Protein AF-A0A0B1RWZ3-F1 (afdb_monomer)

pLDDT: mean 85.42, std 16.13, range [40.03, 98.5]

Secondary structure (DSSP, 8-state):
--HHHHHTGGGGS-HHHHHHHHHHHHHHHHHHHHHHHHTT---B-SHHHHHHHHHHHHHHHHHHHHHHHHHHTTS---S-----THHHHHHHHHHH-S-GGGHHHHHHHHHHHSTT--HHHHHHHHHTBTTS-HHHHHHHHHHHHHHHTTSPP-HHHHHHHHHHHT-S-TT-----THHHHHHHHHHHHSSPP-

Solvent-accessible surface area (backbone atoms only — not comparable to full-atom values): 10991 Å² total; per-residue (Å²): 141,54,78,74,77,50,49,70,77,49,68,81,50,57,36,67,58,42,50,45,48,53,52,51,52,50,42,52,56,52,28,51,57,52,42,54,39,51,66,59,78,54,65,28,78,45,69,66,51,19,38,52,50,14,52,49,30,34,54,50,20,54,53,50,45,54,49,53,49,60,66,49,71,69,69,68,50,86,64,93,78,84,89,66,42,63,57,46,27,54,51,13,50,66,52,33,50,82,58,69,90,50,43,67,60,52,51,38,53,48,46,66,74,42,32,64,67,51,61,70,49,51,16,20,51,45,35,28,30,59,91,34,50,67,68,56,17,41,54,51,31,52,54,42,46,68,75,47,69,83,55,76,76,41,73,69,45,40,52,42,46,48,61,44,78,70,54,95,58,89,84,71,83,69,83,70,64,65,51,55,56,45,56,53,48,55,61,59,68,76,51,79,87,126

Radius of gyration: 18.07 Å; Cα contacts (8 Å, |Δi|>4): 194; chains: 1; bounding box: 40×42×53 Å

Nearest PDB structures (foldseek):
  6igl-assembly1_A  TM=2.128E-01  e=5.864E+00  Homo sapiens

Foldseek 3Di:
DDPVVCLVVCLPPQLLVSLLVLLVVQLVVVLVLLLVLLVLPAADEDLVSLLVQLVVLLVVLVVVVVVVVVSVVVVRHPFDHDHPSCLSNLLSCLSNPPDPVCNLVSLLVSCLVQPPADLSSQLSSNSSYVVADSVNSSVSSVVSCVVCVPRDHDPSSNVSNCSNVPDPDPPDDDRDCVVSVVSVVVVVVPDPDD

Mean predicted aligned error: 7.75 Å

InterPro domains:
  IPR010326 Exocyst complex component EXOC3/Sec6 [PF06046] (2-134)
  IPR010326 Exocyst complex component EXOC3/Sec6 [PTHR21292] (1-147)
  IPR042532 Exocyst complex component EXOC3/Sec6, C-terminal domain [G3DSA:1.10.357.70] (1-165)

Structure (mmCIF, N/CA/C/O backbone):
data_AF-A0A0B1RWZ3-F1
#
_entry.id   AF-A0A0B1RWZ3-F1
#
loop_
_atom_site.group_PDB
_atom_site.id
_atom_site.type_symbol
_atom_site.label_atom_id
_atom_site.label_alt_id
_atom_site.label_comp_id
_atom_site.label_asym_id
_atom_site.label_entity_id
_atom_site.label_seq_id
_atom_site.pdbx_PDB_ins_code
_atom_site.Cartn_x
_atom_site.Cartn_y
_atom_site.Cartn_z
_atom_site.occupancy
_atom_site.B_iso_or_equiv
_atom_site.auth_seq_id
_atom_site.auth_comp_id
_atom_site.auth_asym_id
_atom_site.auth_atom_id
_atom_site.pdbx_PDB_model_num
ATOM 1 N N . MET A 1 1 ? 14.185 -17.165 -6.697 1.00 46.69 1 MET A N 1
ATOM 2 C CA . MET A 1 1 ? 14.360 -16.535 -8.017 1.00 46.69 1 MET A CA 1
ATOM 3 C C . MET A 1 1 ? 13.582 -15.234 -7.993 1.00 46.69 1 MET A C 1
ATOM 5 O O . MET A 1 1 ? 12.392 -15.272 -7.700 1.00 46.69 1 MET A O 1
ATOM 9 N N . THR A 1 2 ? 14.268 -14.105 -8.118 1.00 70.50 2 THR A N 1
ATOM 10 C CA . THR A 1 2 ? 13.753 -12.763 -7.806 1.00 70.50 2 THR A CA 1
ATOM 11 C C . THR A 1 2 ? 13.601 -11.917 -9.071 1.00 70.50 2 THR A C 1
ATOM 13 O O . THR A 1 2 ? 14.158 -12.248 -10.112 1.00 70.50 2 THR A O 1
ATOM 16 N N . VAL A 1 3 ? 12.846 -10.816 -8.991 1.00 70.88 3 VAL A N 1
ATOM 17 C CA . VAL A 1 3 ? 12.689 -9.848 -10.098 1.00 70.88 3 VAL A CA 1
ATOM 18 C C . VAL A 1 3 ? 14.043 -9.328 -10.595 1.00 70.88 3 VAL A C 1
ATOM 20 O O . VAL A 1 3 ? 14.232 -9.134 -11.792 1.00 70.88 3 VAL A O 1
ATOM 23 N N . GLN A 1 4 ? 14.998 -9.153 -9.682 1.00 71.38 4 GLN A N 1
ATOM 24 C CA . GLN A 1 4 ? 16.341 -8.671 -9.990 1.00 71.38 4 GLN A CA 1
ATOM 25 C C . GLN A 1 4 ? 17.133 -9.656 -10.860 1.00 71.38 4 GLN A C 1
ATOM 27 O O . GLN A 1 4 ? 17.830 -9.227 -11.777 1.00 71.38 4 GLN A O 1
ATOM 32 N N . ASP A 1 5 ? 16.970 -10.961 -10.619 1.00 72.06 5 ASP A N 1
ATOM 33 C CA . ASP A 1 5 ? 17.700 -12.013 -11.338 1.00 72.06 5 ASP A CA 1
ATOM 34 C C . ASP A 1 5 ? 17.343 -12.045 -12.837 1.00 72.06 5 ASP A C 1
ATOM 36 O O . ASP A 1 5 ? 18.181 -12.409 -13.655 1.00 72.06 5 ASP A O 1
ATOM 40 N N . TYR A 1 6 ? 16.131 -11.612 -13.207 1.00 73.00 6 TYR A N 1
ATOM 41 C CA . TYR A 1 6 ? 15.648 -11.588 -14.596 1.00 73.00 6 TYR A CA 1
ATOM 42 C C . TYR A 1 6 ? 15.836 -10.254 -15.315 1.00 73.00 6 TYR A C 1
ATOM 44 O O . TYR A 1 6 ? 15.667 -10.174 -16.533 1.00 73.00 6 TYR A O 1
ATOM 52 N N . TYR A 1 7 ? 16.196 -9.187 -14.599 1.00 70.88 7 TYR A N 1
ATOM 53 C CA . TYR A 1 7 ? 16.284 -7.862 -15.210 1.00 70.88 7 TYR A CA 1
ATOM 54 C C . TYR A 1 7 ? 17.314 -7.805 -16.347 1.00 70.88 7 TYR A C 1
ATOM 56 O O . TYR A 1 7 ? 17.109 -7.122 -17.352 1.00 70.88 7 TYR A O 1
ATOM 64 N N . VAL A 1 8 ? 18.402 -8.572 -16.224 1.00 71.44 8 VAL A N 1
ATOM 65 C CA . VAL A 1 8 ? 19.445 -8.672 -17.254 1.00 71.44 8 VAL A CA 1
ATOM 66 C C . VAL A 1 8 ? 18.886 -9.244 -18.560 1.00 71.44 8 VAL A C 1
ATOM 68 O O . VAL A 1 8 ? 19.188 -8.710 -19.627 1.00 71.44 8 VAL A O 1
ATOM 71 N N . ASP A 1 9 ? 18.001 -10.238 -18.486 1.00 74.25 9 ASP A N 1
ATOM 72 C CA . ASP A 1 9 ? 17.383 -10.872 -19.658 1.00 74.25 9 ASP A CA 1
ATOM 73 C C . ASP A 1 9 ? 16.412 -9.925 -20.384 1.00 74.25 9 ASP A C 1
ATOM 75 O O . ASP A 1 9 ? 16.155 -10.051 -21.583 1.00 74.25 9 ASP A O 1
ATOM 79 N N . HIS A 1 10 ? 15.888 -8.922 -19.676 1.00 73.06 10 HIS A N 1
ATOM 80 C CA . HIS A 1 10 ? 14.970 -7.924 -20.223 1.00 73.06 10 HIS A CA 1
ATOM 81 C C . HIS A 1 10 ? 15.677 -6.774 -20.956 1.00 73.06 10 HIS A C 1
ATOM 83 O O . HIS A 1 10 ? 15.006 -5.956 -21.596 1.00 73.06 10 HIS A O 1
ATOM 89 N N . ARG A 1 11 ? 17.020 -6.726 -20.942 1.00 73.06 11 ARG A N 1
ATOM 90 C CA . ARG A 1 11 ? 17.821 -5.671 -21.596 1.00 73.06 11 ARG A CA 1
ATOM 91 C C . ARG A 1 11 ? 17.680 -5.611 -23.117 1.00 73.06 11 ARG A C 1
ATOM 93 O O . ARG A 1 11 ? 18.035 -4.603 -23.725 1.00 73.06 11 ARG A O 1
ATOM 100 N N . HIS A 1 12 ? 17.125 -6.651 -23.731 1.00 78.25 12 HIS A N 1
ATOM 101 C CA . HIS A 1 12 ? 16.864 -6.705 -25.171 1.00 78.25 12 HIS A CA 1
ATOM 102 C C . HIS A 1 12 ? 15.492 -6.139 -25.573 1.00 78.25 12 HIS A C 1
ATOM 104 O O . HIS A 1 12 ? 15.228 -5.952 -26.760 1.00 78.25 12 HIS A O 1
ATOM 110 N N . LEU A 1 13 ? 14.609 -5.854 -24.610 1.00 81.00 13 LEU A N 1
ATOM 111 C CA . LEU A 1 13 ? 13.313 -5.226 -24.881 1.00 81.00 13 LEU A CA 1
ATOM 112 C C . LEU A 1 13 ? 13.487 -3.753 -25.271 1.00 81.00 13 LEU A C 1
ATOM 114 O O . LEU A 1 13 ? 14.430 -3.102 -24.830 1.00 81.00 13 LEU A O 1
ATOM 118 N N . ARG A 1 14 ? 12.548 -3.192 -26.038 1.00 84.06 14 ARG A N 1
ATOM 119 C CA . ARG A 1 14 ? 12.498 -1.734 -26.254 1.00 84.06 14 ARG A CA 1
ATOM 120 C C . ARG A 1 14 ? 12.253 -1.010 -24.914 1.00 84.06 14 ARG A C 1
ATOM 122 O O . ARG A 1 14 ? 11.501 -1.566 -24.109 1.00 84.06 14 ARG A O 1
ATOM 129 N N . PRO A 1 15 ? 12.799 0.203 -24.690 1.00 85.06 15 PRO A N 1
ATOM 130 C CA . PRO A 1 15 ? 12.636 0.951 -23.434 1.00 85.06 15 PRO A CA 1
ATOM 131 C C . PRO A 1 15 ? 11.180 1.019 -22.944 1.00 85.06 15 PRO A C 1
ATOM 133 O O . PRO A 1 15 ? 10.874 0.519 -21.864 1.00 85.06 15 PRO A O 1
ATOM 136 N N . ALA A 1 16 ? 10.246 1.430 -23.808 1.00 84.81 16 ALA A N 1
ATOM 137 C CA . ALA A 1 16 ? 8.817 1.472 -23.485 1.00 84.81 16 ALA A CA 1
ATOM 138 C C . ALA A 1 16 ? 8.223 0.121 -23.054 1.00 84.81 16 ALA A C 1
ATOM 140 O O . ALA A 1 16 ? 7.402 0.057 -22.141 1.00 84.81 16 ALA A O 1
ATOM 141 N N . THR A 1 17 ? 8.639 -0.978 -23.691 1.00 85.06 17 THR A N 1
ATOM 142 C CA . THR A 1 17 ? 8.193 -2.330 -23.321 1.00 85.06 17 THR A CA 1
ATOM 143 C C . THR A 1 17 ? 8.757 -2.741 -21.963 1.00 85.06 17 THR A C 1
ATOM 145 O O . THR A 1 17 ? 8.070 -3.401 -21.188 1.00 85.06 17 THR A O 1
ATOM 148 N N . ARG A 1 18 ? 9.987 -2.327 -21.650 1.00 85.31 18 ARG A N 1
ATOM 149 C CA . ARG A 1 18 ? 10.618 -2.577 -20.352 1.00 85.31 18 ARG A CA 1
ATOM 150 C C . ARG A 1 18 ? 9.968 -1.759 -19.240 1.00 85.31 18 ARG A C 1
ATOM 152 O O . ARG A 1 18 ? 9.660 -2.328 -18.200 1.00 85.31 18 ARG A O 1
ATOM 159 N N . CYS A 1 19 ? 9.684 -0.480 -19.481 1.00 88.31 19 CYS A N 1
ATOM 160 C CA . CYS A 1 19 ? 8.928 0.368 -18.558 1.00 88.31 19 CYS A CA 1
ATOM 161 C C . CYS A 1 19 ? 7.560 -0.249 -18.235 1.00 88.31 19 CYS A C 1
ATOM 163 O O . CYS A 1 19 ? 7.223 -0.443 -17.068 1.00 88.31 19 CYS A O 1
ATOM 165 N N . ALA A 1 20 ? 6.812 -0.663 -19.265 1.00 86.69 20 ALA A N 1
ATOM 166 C CA . ALA A 1 20 ? 5.526 -1.333 -19.086 1.00 86.69 20 ALA A CA 1
ATOM 167 C C . ALA A 1 20 ? 5.652 -2.644 -18.286 1.00 86.69 20 ALA A C 1
ATOM 169 O O . ALA A 1 20 ? 4.829 -2.911 -17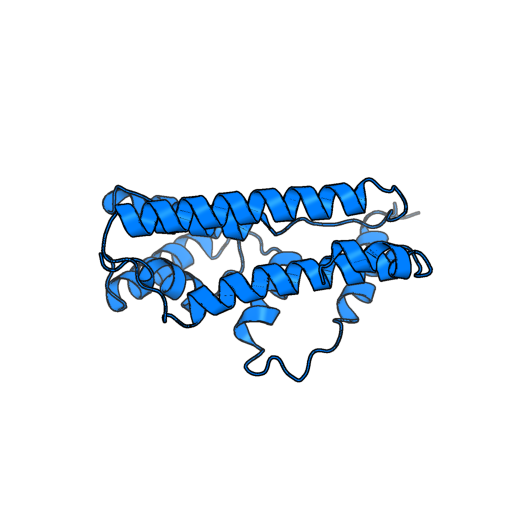.411 1.00 86.69 20 ALA A O 1
ATOM 170 N N . LEU A 1 21 ? 6.694 -3.442 -18.543 1.00 87.56 21 LEU A N 1
ATOM 171 C CA . LEU A 1 21 ? 6.971 -4.657 -17.775 1.00 87.56 21 LEU A CA 1
ATOM 172 C C . LEU A 1 21 ? 7.253 -4.345 -16.298 1.00 87.56 21 LEU A C 1
ATOM 174 O O . LEU A 1 21 ? 6.688 -4.999 -15.426 1.00 87.56 21 LEU A O 1
ATOM 178 N N . LEU A 1 22 ? 8.091 -3.347 -16.004 1.00 89.50 22 LEU A N 1
ATOM 179 C CA . LEU A 1 22 ? 8.390 -2.943 -14.627 1.00 89.50 22 LEU A CA 1
ATOM 180 C C . LEU A 1 22 ? 7.150 -2.409 -13.900 1.00 89.50 22 LEU A C 1
ATOM 182 O O . LEU A 1 22 ? 6.947 -2.734 -12.730 1.00 89.50 22 LEU A O 1
ATOM 186 N N . MET A 1 23 ? 6.301 -1.642 -14.589 1.00 90.12 23 MET A N 1
ATOM 187 C CA . MET A 1 23 ? 5.035 -1.161 -14.033 1.00 90.12 23 MET A CA 1
ATOM 188 C C . MET A 1 23 ? 4.115 -2.335 -13.676 1.00 90.12 23 MET A C 1
ATOM 190 O O . MET A 1 23 ? 3.578 -2.374 -12.569 1.00 90.12 23 MET A O 1
ATOM 194 N N . ASP A 1 24 ? 3.988 -3.332 -14.560 1.00 88.19 24 ASP A N 1
ATOM 195 C CA . ASP A 1 24 ? 3.158 -4.518 -14.305 1.00 88.19 24 ASP A CA 1
ATOM 196 C C . ASP A 1 24 ? 3.713 -5.364 -13.148 1.00 88.19 24 ASP A C 1
ATOM 198 O O . ASP A 1 24 ? 2.961 -5.805 -12.277 1.00 88.19 24 ASP A O 1
ATOM 202 N N . LEU A 1 25 ? 5.040 -5.524 -13.074 1.00 90.56 25 LEU A N 1
ATOM 203 C CA . LEU A 1 25 ? 5.702 -6.206 -11.962 1.00 90.56 25 LEU A CA 1
ATOM 204 C C . LEU A 1 25 ? 5.429 -5.508 -10.628 1.00 90.56 25 LEU A C 1
ATOM 206 O O . LEU A 1 25 ? 5.067 -6.172 -9.654 1.00 90.56 25 LEU A O 1
ATOM 210 N N . GLN A 1 26 ? 5.562 -4.181 -10.577 1.00 92.88 26 GLN A N 1
ATOM 211 C CA . GLN A 1 26 ? 5.263 -3.407 -9.375 1.00 92.88 26 GLN A CA 1
ATOM 212 C C . GLN A 1 26 ? 3.792 -3.553 -8.973 1.00 92.88 26 GLN A C 1
ATOM 214 O O . GLN A 1 26 ? 3.504 -3.829 -7.808 1.00 92.88 26 GLN A O 1
ATOM 219 N N . PHE A 1 27 ? 2.863 -3.427 -9.926 1.00 91.81 27 PHE A N 1
ATOM 220 C CA . PHE A 1 27 ? 1.431 -3.598 -9.672 1.00 91.81 27 PHE A CA 1
ATOM 221 C C . PHE A 1 27 ? 1.108 -4.984 -9.144 1.00 91.81 27 PHE A C 1
ATOM 223 O O . PHE A 1 27 ? 0.294 -5.120 -8.237 1.00 91.81 27 PHE A O 1
ATOM 230 N N . ARG A 1 28 ? 1.769 -6.017 -9.667 1.00 90.44 28 ARG A N 1
ATOM 231 C CA . ARG A 1 28 ? 1.575 -7.381 -9.193 1.00 90.44 28 ARG A CA 1
ATOM 232 C C . ARG A 1 28 ? 2.063 -7.544 -7.764 1.00 90.44 28 ARG A C 1
ATOM 234 O O . ARG A 1 28 ? 1.318 -8.060 -6.942 1.00 90.44 28 ARG A O 1
ATOM 241 N N . ILE A 1 29 ? 3.269 -7.077 -7.450 1.00 93.38 29 ILE A N 1
ATOM 242 C CA . ILE A 1 29 ? 3.813 -7.175 -6.091 1.00 93.38 29 ILE A CA 1
ATOM 243 C C . ILE A 1 29 ? 2.911 -6.428 -5.107 1.00 93.38 29 ILE A C 1
ATOM 245 O O . ILE A 1 29 ? 2.441 -7.023 -4.142 1.00 93.38 29 ILE A O 1
ATOM 249 N N . VAL A 1 30 ? 2.628 -5.149 -5.368 1.00 95.75 30 VAL A N 1
ATOM 250 C CA . VAL A 1 30 ? 1.783 -4.314 -4.502 1.00 95.75 30 VAL A CA 1
ATOM 251 C C . VAL A 1 30 ? 0.364 -4.878 -4.409 1.00 95.75 30 VAL A C 1
ATOM 253 O O . VAL A 1 30 ? -0.205 -4.952 -3.323 1.00 95.75 30 VAL A O 1
ATOM 256 N N . GLY A 1 31 ? -0.187 -5.343 -5.527 1.00 93.88 31 GLY A N 1
ATOM 257 C CA . GLY A 1 31 ? -1.508 -5.953 -5.594 1.00 93.88 31 GLY A CA 1
ATOM 258 C C . GLY A 1 31 ? -1.638 -7.194 -4.715 1.00 93.88 31 GLY A C 1
ATOM 259 O O . GLY A 1 31 ? -2.671 -7.359 -4.078 1.00 93.88 31 GLY A O 1
ATOM 260 N N . GLU A 1 32 ? -0.607 -8.036 -4.601 1.00 92.56 32 GLU A N 1
ATOM 261 C CA . GLU A 1 32 ? -0.650 -9.192 -3.693 1.00 92.56 32 GLU A CA 1
ATOM 262 C C . GLU A 1 32 ? -0.680 -8.779 -2.209 1.00 92.56 32 GLU A C 1
ATOM 264 O O . GLU A 1 32 ? -1.400 -9.402 -1.428 1.00 92.56 32 GLU A O 1
ATOM 269 N N . TYR A 1 33 ? -0.002 -7.691 -1.814 1.00 95.44 33 TYR A N 1
ATOM 270 C CA . TYR A 1 33 ? -0.159 -7.128 -0.461 1.00 95.44 33 TYR A CA 1
ATOM 271 C C . TYR A 1 33 ? -1.596 -6.648 -0.220 1.00 95.44 33 TYR A C 1
ATOM 273 O O . TYR A 1 33 ? -2.194 -6.965 0.809 1.00 95.44 33 TYR A O 1
ATOM 281 N N . LEU A 1 34 ? -2.170 -5.917 -1.179 1.00 95.50 34 LEU A N 1
ATOM 282 C CA . LEU A 1 34 ? -3.533 -5.394 -1.069 1.00 95.50 34 LEU A CA 1
ATOM 283 C C . LEU A 1 34 ? -4.580 -6.517 -1.048 1.00 95.50 34 LEU A C 1
ATOM 285 O O . LEU A 1 34 ? -5.495 -6.468 -0.236 1.00 95.50 34 LEU A O 1
ATOM 289 N N . LYS A 1 35 ? -4.420 -7.567 -1.860 1.00 92.62 35 LYS A N 1
ATOM 290 C CA . LYS A 1 35 ? -5.290 -8.757 -1.832 1.00 92.62 35 LYS A CA 1
ATOM 291 C C . LYS A 1 35 ? -5.189 -9.521 -0.517 1.00 92.62 35 LYS A C 1
ATOM 293 O O . LYS A 1 35 ? -6.193 -10.032 -0.027 1.00 92.62 35 LYS A O 1
ATOM 298 N N . ALA A 1 36 ? -3.995 -9.615 0.072 1.00 92.12 36 ALA A N 1
ATOM 299 C CA . ALA A 1 36 ? -3.833 -10.249 1.377 1.00 92.12 36 ALA A CA 1
ATOM 300 C C . ALA A 1 36 ? -4.636 -9.504 2.457 1.00 92.12 36 ALA A C 1
ATOM 302 O O . ALA A 1 36 ? -5.313 -10.148 3.261 1.00 92.12 36 ALA A O 1
ATOM 303 N N . ILE A 1 37 ? -4.626 -8.167 2.420 1.00 94.12 37 ILE A N 1
ATOM 304 C CA . ILE A 1 37 ? -5.464 -7.312 3.272 1.00 94.12 37 ILE A CA 1
ATOM 305 C C . ILE A 1 37 ? -6.954 -7.530 2.961 1.00 94.12 37 ILE A C 1
ATOM 307 O O . ILE A 1 37 ? -7.737 -7.817 3.867 1.00 94.12 37 ILE A O 1
ATOM 311 N N . ASP A 1 38 ? -7.336 -7.475 1.684 1.00 92.00 38 ASP A N 1
ATOM 312 C CA . ASP A 1 38 ? -8.724 -7.623 1.222 1.00 92.00 38 ASP A CA 1
ATOM 313 C C . ASP A 1 38 ? -9.346 -8.977 1.584 1.00 92.00 38 ASP A C 1
ATOM 315 O O . ASP A 1 38 ? -10.533 -9.073 1.889 1.00 92.00 38 ASP A O 1
ATOM 319 N N . SER A 1 39 ? -8.526 -10.033 1.648 1.00 87.75 39 SER A N 1
ATOM 320 C CA . SER A 1 39 ? -8.972 -11.370 2.049 1.00 87.75 39 SER A CA 1
ATOM 321 C C . SER A 1 39 ? -9.550 -11.420 3.469 1.00 87.75 39 SER A C 1
ATOM 323 O O . SER A 1 39 ? -10.239 -12.384 3.808 1.00 87.75 39 SER A O 1
ATOM 325 N N . ARG A 1 40 ? -9.258 -10.413 4.314 1.00 80.19 40 ARG A N 1
ATOM 326 C CA . ARG A 1 40 ? -9.689 -10.308 5.723 1.00 80.19 40 ARG A CA 1
ATOM 327 C C . ARG A 1 40 ? -9.314 -11.529 6.572 1.00 80.19 40 ARG A C 1
ATOM 329 O O . ARG A 1 40 ? -9.943 -11.803 7.591 1.00 80.19 40 ARG A O 1
ATOM 336 N N . ARG A 1 41 ? -8.289 -12.280 6.154 1.00 80.81 41 ARG A N 1
ATOM 337 C CA . ARG A 1 41 ? -7.766 -13.451 6.881 1.00 80.81 41 ARG A CA 1
ATOM 338 C C . ARG A 1 41 ? -6.724 -13.081 7.935 1.00 80.81 41 ARG A C 1
ATOM 340 O O . ARG A 1 41 ? -6.358 -13.936 8.734 1.00 80.81 41 ARG A O 1
ATOM 347 N N . LEU A 1 42 ? -6.229 -11.845 7.907 1.00 79.69 42 LEU A N 1
ATOM 348 C CA . LEU A 1 42 ? -5.218 -11.325 8.819 1.00 79.69 42 LEU A CA 1
ATOM 349 C C . LEU A 1 42 ? -5.874 -10.337 9.784 1.00 79.69 42 LEU A C 1
ATOM 351 O O . LEU A 1 42 ? -6.370 -9.297 9.357 1.00 79.69 42 LEU A O 1
ATOM 355 N N . THR A 1 43 ? -5.855 -10.667 11.072 1.00 90.31 43 THR A N 1
ATOM 356 C CA . THR A 1 43 ? -6.274 -9.781 12.162 1.00 90.31 43 THR A CA 1
ATOM 357 C C . THR A 1 43 ? -5.178 -9.734 13.214 1.00 90.31 43 THR A C 1
ATOM 359 O O . THR A 1 43 ? -4.641 -10.776 13.591 1.00 90.31 43 THR A O 1
ATOM 362 N N . PHE A 1 44 ? -4.853 -8.536 13.688 1.00 95.00 44 PHE A N 1
ATOM 363 C CA . PHE A 1 44 ? -3.855 -8.300 14.725 1.00 95.00 44 PHE A CA 1
ATOM 364 C C . PHE A 1 44 ? -4.566 -7.862 16.008 1.00 95.00 44 PHE A C 1
ATOM 366 O O . PHE A 1 44 ? -5.169 -6.784 16.054 1.00 95.00 44 PHE A O 1
ATOM 373 N N . ALA A 1 45 ? -4.512 -8.720 17.025 1.00 92.56 45 ALA A N 1
ATOM 374 C CA . ALA A 1 45 ? -5.232 -8.576 18.285 1.00 92.56 45 ALA A CA 1
ATOM 375 C C . ALA A 1 45 ? -4.571 -7.553 19.207 1.00 92.56 45 ALA A C 1
ATOM 377 O O . ALA A 1 45 ? -5.234 -6.731 19.841 1.00 92.56 45 ALA A O 1
ATOM 378 N N . THR A 1 46 ? -3.241 -7.576 19.263 1.00 96.31 46 THR A N 1
ATOM 379 C CA . THR A 1 46 ? -2.474 -6.712 20.166 1.00 96.31 46 THR A CA 1
ATOM 380 C C . THR A 1 46 ? -1.867 -5.520 19.436 1.00 96.31 46 THR A C 1
ATOM 382 O O . THR A 1 46 ? -1.715 -5.505 18.210 1.00 96.31 46 THR A O 1
ATOM 385 N N . TYR A 1 47 ? -1.509 -4.479 20.190 1.00 96.44 47 TYR A N 1
ATOM 386 C CA . TYR A 1 47 ? -0.745 -3.368 19.626 1.00 96.44 47 TYR A CA 1
ATOM 387 C C . TYR A 1 47 ? 0.631 -3.839 19.139 1.00 96.44 47 TYR A C 1
ATOM 389 O O . TYR A 1 47 ? 1.113 -3.373 18.113 1.00 96.44 47 TYR A O 1
ATOM 397 N N . GLU A 1 48 ? 1.254 -4.772 19.849 1.00 97.75 48 GLU A N 1
ATOM 398 C CA . GLU A 1 48 ? 2.565 -5.325 19.525 1.00 97.75 48 GLU A CA 1
ATOM 399 C C . GLU A 1 48 ? 2.537 -6.042 18.170 1.00 97.75 48 GLU A C 1
ATOM 401 O O . GLU A 1 48 ? 3.402 -5.794 17.330 1.00 97.75 48 GLU A O 1
ATOM 406 N N . GLU A 1 49 ? 1.503 -6.849 17.914 1.00 97.44 49 GLU A N 1
ATOM 407 C CA . GLU A 1 49 ? 1.264 -7.482 16.612 1.00 97.44 49 GLU A CA 1
ATOM 408 C C . GLU A 1 49 ? 1.050 -6.447 15.504 1.00 97.44 49 GLU A C 1
ATOM 410 O O . GLU A 1 49 ? 1.683 -6.529 14.450 1.00 97.44 49 GLU A O 1
ATOM 415 N N . ARG A 1 50 ? 0.216 -5.428 15.755 1.00 97.56 50 ARG A N 1
ATOM 416 C CA . ARG A 1 50 ? -0.026 -4.322 14.813 1.00 97.56 50 ARG A CA 1
ATOM 417 C C . ARG A 1 50 ? 1.249 -3.541 14.497 1.00 97.56 50 ARG A C 1
ATOM 419 O O . ARG A 1 50 ? 1.519 -3.229 13.339 1.00 97.56 50 ARG A O 1
ATOM 426 N N . SER A 1 51 ? 2.054 -3.249 15.514 1.00 98.25 51 SER A N 1
ATOM 427 C CA . SER A 1 51 ? 3.336 -2.551 15.399 1.00 98.25 51 SER A CA 1
ATOM 428 C C . SER A 1 51 ? 4.351 -3.373 14.602 1.00 98.25 51 SER A C 1
ATOM 430 O O . SER A 1 51 ? 4.999 -2.849 13.691 1.00 98.25 51 SER A O 1
ATOM 432 N N . ALA A 1 52 ? 4.451 -4.677 14.879 1.00 98.12 52 ALA A N 1
ATOM 433 C CA . ALA A 1 52 ? 5.322 -5.590 14.145 1.00 98.12 52 ALA A CA 1
ATOM 434 C C . ALA A 1 52 ? 4.900 -5.712 12.672 1.00 98.12 52 ALA A C 1
ATOM 436 O O . ALA A 1 52 ? 5.746 -5.609 11.780 1.00 98.12 52 ALA A O 1
ATOM 437 N N . ALA A 1 53 ? 3.598 -5.858 12.406 1.00 96.94 53 ALA A N 1
ATOM 438 C CA . ALA A 1 53 ? 3.045 -5.906 11.056 1.00 96.94 53 ALA A CA 1
ATOM 439 C C . ALA A 1 53 ? 3.312 -4.609 10.280 1.00 96.94 53 ALA A C 1
ATOM 441 O O . ALA A 1 53 ? 3.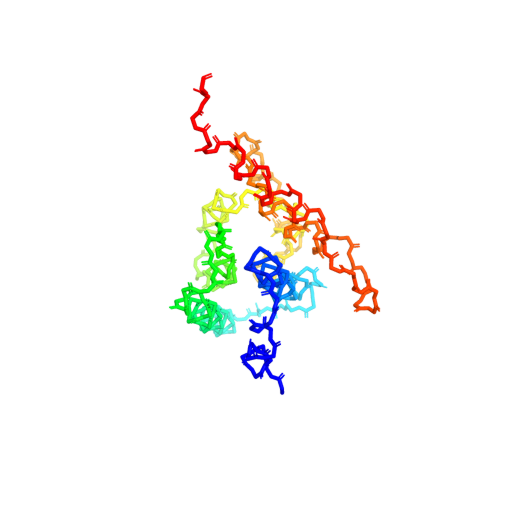841 -4.653 9.169 1.00 96.94 53 ALA A O 1
ATOM 442 N N . GLY A 1 54 ? 3.027 -3.450 10.882 1.00 97.81 54 GLY A N 1
ATOM 443 C CA . GLY A 1 54 ? 3.301 -2.151 10.269 1.00 97.81 54 GLY A CA 1
ATOM 444 C C . GLY A 1 54 ? 4.788 -1.930 9.995 1.00 97.81 54 GLY A C 1
ATOM 445 O O . GLY A 1 54 ? 5.155 -1.511 8.899 1.00 97.81 54 GLY A O 1
ATOM 446 N N . SER A 1 55 ? 5.663 -2.293 10.937 1.00 98.31 55 SER A N 1
ATOM 447 C CA . SER A 1 55 ? 7.120 -2.218 10.753 1.00 98.31 55 SER A CA 1
ATOM 448 C C . SER A 1 55 ? 7.598 -3.110 9.608 1.00 98.31 55 SER A C 1
ATOM 450 O O . SER A 1 55 ? 8.452 -2.704 8.817 1.00 98.31 55 SER A O 1
ATOM 452 N N . ARG A 1 56 ? 7.021 -4.311 9.473 1.00 98.25 56 ARG A N 1
ATOM 453 C CA . ARG A 1 56 ? 7.346 -5.220 8.374 1.00 98.25 56 ARG A CA 1
ATOM 454 C C . ARG A 1 56 ? 6.903 -4.665 7.022 1.00 98.25 56 ARG A C 1
ATOM 456 O O . ARG A 1 56 ? 7.699 -4.681 6.090 1.00 98.25 56 ARG A O 1
ATOM 463 N N . LEU A 1 57 ? 5.684 -4.133 6.925 1.00 98.19 57 LEU A N 1
ATOM 464 C CA . LEU A 1 57 ? 5.171 -3.504 5.703 1.00 98.19 57 LEU A CA 1
ATOM 465 C C . LEU A 1 57 ? 6.032 -2.308 5.270 1.00 98.19 57 LEU A C 1
ATOM 467 O O . LEU A 1 57 ? 6.364 -2.184 4.094 1.00 98.19 57 LEU A O 1
ATOM 471 N N . LYS A 1 58 ? 6.467 -1.473 6.221 1.00 98.44 58 LYS A N 1
ATOM 472 C CA . LYS A 1 58 ? 7.400 -0.362 5.965 1.00 98.44 58 LYS A CA 1
ATOM 473 C C . LYS A 1 58 ? 8.739 -0.852 5.422 1.00 98.44 58 LYS A C 1
ATOM 475 O O . LYS A 1 58 ? 9.198 -0.366 4.391 1.00 98.44 58 LYS A O 1
ATOM 480 N N . ALA A 1 59 ? 9.340 -1.846 6.075 1.00 98.31 59 ALA A N 1
ATOM 481 C CA . ALA A 1 59 ? 10.606 -2.423 5.630 1.00 98.31 59 ALA A CA 1
ATOM 482 C C . ALA A 1 59 ? 10.492 -3.054 4.231 1.00 98.31 59 ALA A C 1
ATOM 484 O O . ALA A 1 59 ? 11.391 -2.904 3.406 1.00 98.31 59 ALA A O 1
ATOM 485 N N . ASP A 1 60 ? 9.388 -3.743 3.944 1.00 97.94 60 ASP A N 1
ATOM 486 C CA . ASP A 1 60 ? 9.118 -4.321 2.628 1.00 97.94 60 ASP A CA 1
ATOM 487 C C . ASP A 1 60 ? 8.945 -3.226 1.563 1.00 97.94 60 ASP A C 1
ATOM 489 O O . ASP A 1 60 ? 9.588 -3.298 0.517 1.00 97.94 60 ASP A O 1
ATOM 493 N N . SER A 1 61 ? 8.168 -2.177 1.856 1.00 97.88 61 SER A N 1
ATOM 494 C CA . SER A 1 61 ? 7.992 -1.007 0.983 1.00 97.88 61 SER A CA 1
ATOM 495 C C . SER A 1 61 ? 9.329 -0.358 0.627 1.00 97.88 61 SER A C 1
ATOM 497 O O . SER A 1 61 ? 9.592 -0.131 -0.550 1.00 97.88 61 SER A O 1
ATOM 499 N N . MET A 1 62 ? 10.195 -0.118 1.619 1.00 97.50 62 MET A N 1
ATOM 500 C CA . MET A 1 62 ? 11.520 0.478 1.406 1.00 97.50 62 MET A CA 1
ATOM 501 C C . MET A 1 62 ? 12.415 -0.400 0.526 1.00 97.50 62 MET A C 1
ATOM 503 O O . MET A 1 62 ? 13.105 0.105 -0.355 1.00 97.50 62 MET A O 1
ATOM 507 N N . ARG A 1 63 ? 12.408 -1.725 0.739 1.00 96.88 63 ARG A N 1
ATOM 508 C CA . ARG A 1 63 ? 13.193 -2.659 -0.086 1.00 96.88 63 ARG A CA 1
ATOM 509 C C . ARG A 1 63 ? 12.695 -2.698 -1.528 1.00 96.88 63 ARG A C 1
ATOM 511 O O . ARG A 1 63 ? 13.513 -2.757 -2.440 1.00 96.88 63 ARG A O 1
ATOM 518 N N . LEU A 1 64 ? 11.379 -2.675 -1.733 1.00 96.44 64 LEU A N 1
ATOM 519 C CA . LEU A 1 64 ? 10.783 -2.653 -3.068 1.00 96.44 64 LEU A CA 1
ATOM 520 C C . LEU A 1 64 ? 11.065 -1.335 -3.787 1.00 96.44 64 LEU A C 1
ATOM 522 O O . LEU A 1 64 ? 11.435 -1.354 -4.954 1.00 96.44 64 LEU A O 1
ATOM 526 N N . GLU A 1 65 ? 10.934 -0.209 -3.092 1.00 95.88 65 GLU A N 1
ATOM 527 C CA . GLU A 1 65 ? 11.258 1.109 -3.635 1.00 95.88 65 GLU A CA 1
ATOM 528 C C . GLU A 1 65 ? 12.728 1.190 -4.053 1.00 95.88 65 GLU A C 1
ATOM 530 O O . GLU A 1 65 ? 13.017 1.538 -5.194 1.00 95.88 65 GLU A O 1
ATOM 535 N N . ALA A 1 66 ? 13.650 0.757 -3.185 1.00 95.56 66 ALA A N 1
ATOM 536 C CA . ALA A 1 66 ? 15.073 0.697 -3.509 1.00 95.56 66 ALA A CA 1
ATOM 537 C C . ALA A 1 66 ? 15.362 -0.220 -4.707 1.00 95.56 66 ALA A C 1
ATOM 539 O O . ALA A 1 66 ? 16.175 0.130 -5.558 1.00 95.56 66 ALA A O 1
ATOM 540 N N . LEU A 1 67 ? 14.688 -1.373 -4.797 1.00 93.75 67 LEU A N 1
ATOM 541 C CA . LEU A 1 67 ? 14.812 -2.272 -5.943 1.00 93.75 67 LEU A CA 1
ATOM 542 C C . LEU A 1 67 ? 14.377 -1.575 -7.236 1.00 93.75 67 LEU A C 1
ATOM 544 O O . LEU A 1 67 ? 15.157 -1.527 -8.178 1.00 93.75 67 LEU A O 1
ATOM 548 N N . PHE A 1 68 ? 13.158 -1.032 -7.299 1.00 93.12 68 PHE A N 1
ATOM 549 C CA . PHE A 1 68 ? 12.676 -0.381 -8.519 1.00 93.12 68 PHE A CA 1
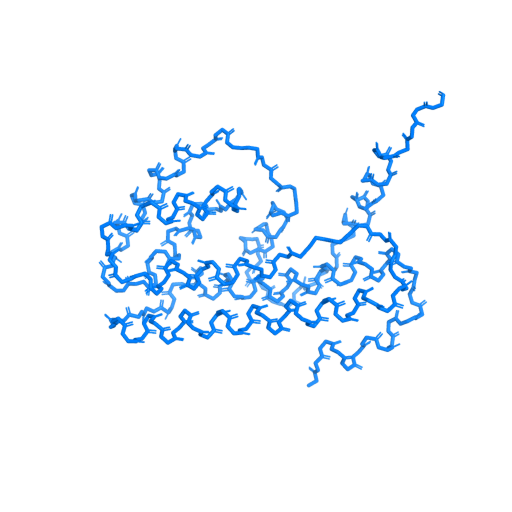ATOM 550 C C . PHE A 1 68 ? 13.512 0.847 -8.877 1.00 93.12 68 PHE A C 1
ATOM 552 O O . PHE A 1 68 ? 13.817 1.025 -10.050 1.00 93.12 68 PHE A O 1
ATOM 559 N N . GLN A 1 69 ? 13.965 1.631 -7.896 1.00 92.56 69 GLN A N 1
ATOM 560 C CA . GLN A 1 69 ? 14.859 2.759 -8.150 1.00 92.56 69 GLN A CA 1
ATOM 561 C C . GLN A 1 69 ? 16.183 2.301 -8.778 1.00 92.56 69 GLN A C 1
ATOM 563 O O . GLN A 1 69 ? 16.579 2.836 -9.806 1.00 92.56 69 GLN A O 1
ATOM 568 N N . GLN A 1 70 ? 16.813 1.244 -8.249 1.00 91.44 70 GLN A N 1
ATOM 569 C CA . GLN A 1 70 ? 18.025 0.665 -8.847 1.00 91.44 70 GLN A CA 1
ATOM 570 C C . GLN A 1 70 ? 17.810 0.193 -10.292 1.00 91.44 70 GLN A C 1
ATOM 572 O O . GLN A 1 70 ? 18.725 0.291 -11.107 1.00 91.44 70 GLN A O 1
ATOM 577 N N . LEU A 1 71 ? 16.623 -0.335 -10.610 1.00 88.25 71 LEU A N 1
ATOM 578 C CA . LEU A 1 71 ? 16.271 -0.752 -11.970 1.00 88.25 71 LEU A CA 1
ATOM 579 C C . LEU A 1 71 ? 16.008 0.437 -12.905 1.00 88.25 71 LEU A C 1
ATOM 581 O O . LEU A 1 71 ? 16.211 0.307 -14.103 1.00 88.25 71 LEU A O 1
ATOM 585 N N . LEU A 1 72 ? 15.556 1.581 -12.391 1.00 88.31 72 LEU A N 1
ATOM 586 C CA . LEU A 1 72 ? 15.355 2.800 -13.183 1.00 88.31 72 LEU A CA 1
ATOM 587 C C . LEU A 1 72 ? 16.676 3.550 -13.411 1.00 88.31 72 LEU A C 1
ATOM 589 O O . LEU A 1 72 ? 16.909 4.089 -14.494 1.00 88.31 72 LEU A O 1
ATOM 593 N N . ASP A 1 73 ? 17.575 3.524 -12.426 1.00 88.62 73 ASP A N 1
ATOM 594 C CA . ASP A 1 73 ? 18.874 4.206 -12.463 1.00 88.62 73 ASP A CA 1
ATOM 595 C C . ASP A 1 73 ? 19.845 3.616 -13.505 1.00 88.62 73 ASP A C 1
ATOM 597 O O . ASP A 1 73 ? 20.891 4.204 -13.784 1.00 88.62 73 ASP A O 1
ATOM 601 N N . THR A 1 74 ? 19.514 2.483 -14.140 1.00 84.44 74 THR A N 1
ATOM 602 C CA . THR A 1 74 ? 20.302 1.938 -15.257 1.00 84.44 74 THR A CA 1
ATOM 603 C C . THR A 1 74 ? 20.243 2.799 -16.522 1.00 84.44 74 THR A C 1
ATOM 605 O O . THR A 1 74 ? 21.053 2.586 -17.425 1.00 84.44 74 THR A O 1
ATOM 608 N N . GLY A 1 75 ? 19.337 3.785 -16.589 1.00 80.31 75 GLY A N 1
ATOM 609 C CA . GLY A 1 75 ? 19.291 4.805 -17.649 1.00 80.31 75 GLY A CA 1
ATOM 610 C C . GLY A 1 75 ? 18.832 4.289 -19.016 1.00 80.31 75 GLY A C 1
ATOM 611 O O . GLY A 1 75 ? 18.946 4.979 -20.025 1.00 80.31 75 GLY A O 1
ATOM 612 N N . ASP A 1 76 ? 18.322 3.064 -19.057 1.00 81.38 76 ASP A N 1
ATOM 613 C CA . ASP A 1 76 ? 17.832 2.350 -20.235 1.00 81.38 76 ASP A CA 1
ATOM 614 C C . ASP A 1 76 ? 16.299 2.410 -20.380 1.00 81.38 76 ASP A C 1
ATOM 616 O O . ASP A 1 76 ? 15.742 1.842 -21.324 1.00 81.38 76 ASP A O 1
ATOM 620 N N . ILE A 1 77 ? 15.634 3.120 -19.464 1.00 83.12 77 ILE A N 1
ATOM 621 C CA . ILE A 1 77 ? 14.212 3.462 -19.481 1.00 83.12 77 ILE A CA 1
ATOM 622 C C . ILE A 1 77 ? 14.104 4.988 -19.466 1.00 83.12 77 ILE A C 1
ATOM 624 O O . ILE A 1 77 ? 14.562 5.637 -18.529 1.00 83.12 77 ILE A O 1
ATOM 628 N N . SER A 1 78 ? 13.507 5.560 -20.510 1.00 80.62 78 SER A N 1
ATOM 629 C CA . SER A 1 78 ? 13.289 7.012 -20.636 1.00 80.62 78 SER A CA 1
ATOM 630 C C . SER A 1 78 ? 11.831 7.413 -20.419 1.00 80.62 78 SER A C 1
ATOM 632 O O . SER A 1 78 ? 11.502 8.595 -20.357 1.00 80.62 78 SER A O 1
ATOM 634 N N . GLU A 1 79 ? 10.939 6.429 -20.363 1.00 84.44 79 GLU A N 1
ATOM 635 C CA . GLU A 1 79 ? 9.509 6.620 -20.198 1.00 84.44 79 GLU A CA 1
ATOM 636 C C . GLU A 1 79 ? 9.154 6.995 -18.749 1.00 84.44 79 GLU A C 1
ATOM 638 O O . GLU A 1 79 ? 9.778 6.480 -17.818 1.00 84.44 79 GLU A O 1
ATOM 643 N N . PRO A 1 80 ? 8.119 7.831 -18.532 1.00 85.44 80 PRO A N 1
ATOM 644 C CA . PRO A 1 80 ? 7.640 8.154 -17.192 1.00 85.44 80 PRO A CA 1
ATOM 645 C C . PRO A 1 80 ? 7.285 6.895 -16.396 1.00 85.44 80 PRO A C 1
ATOM 647 O O . PRO A 1 80 ? 6.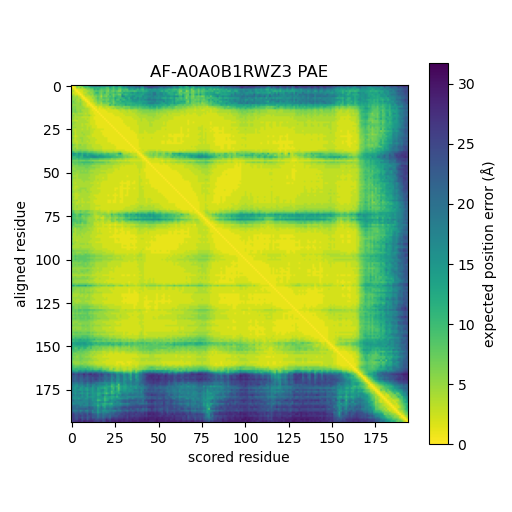542 6.037 -16.877 1.00 85.44 80 PRO A O 1
ATOM 650 N N . PHE A 1 81 ? 7.786 6.813 -15.165 1.00 88.19 81 PHE A N 1
ATOM 651 C CA . PHE A 1 81 ? 7.545 5.695 -14.260 1.00 88.19 81 PHE A CA 1
ATOM 652 C C . PHE A 1 81 ? 7.061 6.209 -12.905 1.00 88.19 81 PHE A C 1
ATOM 654 O O . PHE A 1 81 ? 7.719 7.035 -12.273 1.00 88.19 81 PHE A O 1
ATOM 661 N N . SER A 1 82 ? 5.918 5.708 -12.441 1.00 90.31 82 SER A N 1
ATOM 662 C CA . SER A 1 82 ? 5.341 6.087 -11.150 1.00 90.31 82 SER A CA 1
ATOM 663 C C . SER A 1 82 ? 5.525 4.960 -10.139 1.00 90.31 82 SER A C 1
ATOM 665 O O . SER A 1 82 ? 4.995 3.859 -10.303 1.00 90.31 82 SER A O 1
ATOM 667 N N . LEU A 1 83 ? 6.266 5.236 -9.068 1.00 93.44 83 LEU A N 1
ATOM 668 C CA . LEU A 1 83 ? 6.395 4.311 -7.946 1.00 93.44 83 LEU A CA 1
ATOM 669 C C . LEU A 1 83 ? 5.095 4.290 -7.132 1.00 93.44 83 LEU A C 1
ATOM 671 O O . LEU A 1 83 ? 4.606 5.326 -6.691 1.00 93.44 83 LEU A O 1
ATOM 675 N N . VAL A 1 84 ? 4.556 3.094 -6.906 1.00 95.38 84 VAL A N 1
ATOM 676 C CA . VAL A 1 84 ? 3.341 2.855 -6.109 1.00 95.38 84 VAL A CA 1
ATOM 677 C C . VAL A 1 84 ? 3.606 2.004 -4.864 1.00 95.38 84 VAL A C 1
ATOM 679 O O . VAL A 1 84 ? 2.683 1.732 -4.103 1.00 95.38 84 VAL A O 1
ATOM 682 N N . THR A 1 85 ? 4.856 1.604 -4.606 1.00 96.88 85 THR A N 1
ATOM 683 C CA . THR A 1 85 ? 5.247 0.795 -3.432 1.00 96.88 85 THR A CA 1
ATOM 684 C C . THR A 1 85 ? 4.868 1.436 -2.099 1.00 96.88 85 THR A C 1
ATOM 686 O O . THR A 1 85 ? 4.506 0.720 -1.166 1.00 96.88 85 THR A O 1
ATOM 689 N N . SER A 1 86 ? 4.883 2.771 -2.020 1.00 97.31 86 SER A N 1
ATOM 690 C CA . SER A 1 86 ? 4.617 3.525 -0.788 1.00 97.31 86 SER A CA 1
ATOM 691 C C . SER A 1 86 ? 3.241 3.255 -0.160 1.00 97.31 86 SER A C 1
ATOM 693 O O . SER A 1 86 ? 3.084 3.440 1.051 1.00 97.31 86 SER A O 1
ATOM 695 N N . ILE A 1 87 ? 2.268 2.743 -0.929 1.00 97.94 87 ILE A N 1
ATOM 696 C CA . ILE A 1 87 ? 0.963 2.327 -0.394 1.00 97.94 87 ILE A CA 1
ATOM 697 C C . ILE A 1 87 ? 1.095 1.219 0.652 1.00 97.94 87 ILE A C 1
ATOM 699 O O . ILE A 1 87 ? 0.372 1.235 1.643 1.00 97.94 87 ILE A O 1
ATOM 703 N N . ILE A 1 88 ? 2.073 0.319 0.498 1.00 98.31 88 ILE A N 1
ATOM 704 C CA . ILE A 1 88 ? 2.348 -0.764 1.451 1.00 98.31 88 ILE A CA 1
ATOM 705 C C . ILE A 1 88 ? 2.751 -0.169 2.805 1.00 98.31 88 ILE A C 1
ATOM 707 O O . ILE A 1 88 ? 2.202 -0.549 3.840 1.00 98.31 88 ILE A O 1
ATOM 711 N N . SER A 1 89 ? 3.668 0.804 2.798 1.00 98.25 89 SER A N 1
ATOM 712 C CA . SER A 1 89 ? 4.074 1.524 4.011 1.00 98.25 89 SER A CA 1
ATOM 713 C C . SER A 1 89 ? 2.885 2.220 4.669 1.00 98.25 89 SER A C 1
ATOM 715 O O . SER A 1 89 ? 2.701 2.093 5.877 1.00 98.25 89 SER A O 1
ATOM 717 N N . SER A 1 90 ? 2.055 2.909 3.882 1.00 98.50 90 SER A N 1
ATOM 718 C CA . SER A 1 90 ? 0.890 3.628 4.403 1.00 98.50 90 SER A CA 1
ATOM 719 C C . SER A 1 90 ? -0.201 2.701 4.949 1.00 98.50 90 SER A C 1
ATOM 721 O O . SER A 1 90 ? -0.853 3.049 5.928 1.00 98.50 90 SER A O 1
ATOM 723 N N . CYS A 1 91 ? -0.376 1.495 4.399 1.00 98.25 91 CYS A N 1
ATOM 724 C CA . CYS A 1 91 ? -1.197 0.468 5.047 1.00 98.25 91 CYS A CA 1
ATOM 725 C C . CYS A 1 91 ? -0.615 0.102 6.421 1.00 98.25 91 CYS A C 1
ATOM 727 O O . CYS A 1 91 ? -1.352 -0.025 7.396 1.00 98.25 91 CYS A O 1
ATOM 729 N N . GLY A 1 92 ? 0.712 -0.013 6.513 1.00 98.06 92 GLY A N 1
ATOM 730 C CA . GLY A 1 92 ? 1.414 -0.232 7.775 1.00 98.06 92 GLY A CA 1
ATOM 731 C C . GLY A 1 92 ? 1.188 0.878 8.804 1.00 98.06 92 GLY A C 1
ATOM 732 O O . GLY A 1 92 ? 1.035 0.569 9.986 1.00 98.06 92 GLY A O 1
ATOM 733 N N . ASP A 1 93 ? 1.120 2.143 8.381 1.00 98.44 93 ASP A N 1
ATOM 734 C CA . ASP A 1 93 ? 0.794 3.282 9.253 1.00 98.44 93 ASP A CA 1
ATOM 735 C C . ASP A 1 93 ? -0.609 3.145 9.867 1.00 98.44 93 ASP A C 1
ATOM 737 O O . ASP A 1 93 ? -0.746 3.183 11.091 1.00 98.44 93 ASP A O 1
ATOM 741 N N . VAL A 1 94 ? -1.630 2.854 9.052 1.00 98.25 94 VAL A N 1
ATOM 742 C CA . VAL A 1 94 ? -3.014 2.635 9.524 1.00 98.25 94 VAL A CA 1
ATOM 743 C C . VAL A 1 94 ? -3.098 1.454 10.504 1.00 98.25 94 VAL A C 1
ATOM 745 O O . VAL A 1 94 ? -3.714 1.552 11.571 1.00 98.25 94 VAL A O 1
ATOM 748 N N . ILE A 1 95 ? -2.451 0.332 10.170 1.00 97.69 95 ILE A N 1
ATOM 749 C CA . ILE A 1 95 ? -2.452 -0.883 11.000 1.00 97.69 95 ILE A CA 1
ATOM 750 C C . ILE A 1 95 ? -1.790 -0.609 12.354 1.00 97.69 95 ILE A C 1
ATOM 752 O O . ILE A 1 95 ? -2.362 -0.919 13.400 1.00 97.69 95 ILE A O 1
ATOM 756 N N . SER A 1 96 ? -0.601 -0.002 12.341 1.00 97.81 96 SER A N 1
ATOM 757 C CA . SER A 1 96 ? 0.224 0.214 13.538 1.00 97.81 96 SER A CA 1
ATOM 758 C C . SER A 1 96 ? -0.173 1.428 14.378 1.00 97.81 96 SER A C 1
ATOM 760 O O . SER A 1 96 ? 0.375 1.606 15.468 1.00 97.81 96 SER A O 1
ATOM 762 N N . LEU A 1 97 ? -1.141 2.238 13.930 1.00 98.19 97 LEU A N 1
ATOM 763 C CA . LEU A 1 97 ? -1.583 3.422 14.660 1.00 98.19 97 LEU A CA 1
ATOM 764 C C . LEU A 1 97 ? -2.027 3.059 16.085 1.00 98.19 97 LEU A C 1
ATOM 766 O O . LEU A 1 97 ? -2.976 2.297 16.298 1.00 98.19 97 LEU A O 1
ATOM 770 N N . ARG A 1 98 ? -1.337 3.610 17.084 1.00 96.50 98 ARG A N 1
ATOM 771 C CA . ARG A 1 98 ? -1.591 3.268 18.487 1.00 96.50 98 ARG A CA 1
ATOM 772 C C . ARG A 1 98 ? -2.933 3.806 18.972 1.00 96.50 98 ARG A C 1
ATOM 774 O O . ARG A 1 98 ? -3.704 3.065 19.572 1.00 96.50 98 ARG A O 1
ATOM 781 N N . ASP A 1 99 ? -3.194 5.080 18.702 1.00 96.88 99 ASP A N 1
ATOM 782 C CA . ASP A 1 99 ? -4.391 5.772 19.166 1.00 96.88 99 ASP A CA 1
ATOM 783 C C . ASP A 1 99 ? -5.562 5.547 18.202 1.00 96.88 99 ASP A C 1
ATOM 785 O O . ASP A 1 99 ? -5.571 6.052 17.079 1.00 96.88 99 ASP A O 1
ATOM 789 N N . LYS A 1 100 ? -6.566 4.788 18.653 1.00 96.12 100 LYS A N 1
ATOM 790 C CA . LYS A 1 100 ? -7.781 4.511 17.878 1.00 96.12 100 LYS A CA 1
ATOM 791 C C . LYS A 1 100 ? -8.572 5.789 17.564 1.00 96.12 100 LYS A C 1
ATOM 793 O O . LYS A 1 100 ? -9.197 5.854 16.510 1.00 96.12 100 LYS A O 1
ATOM 798 N N . SER A 1 101 ? -8.528 6.811 18.424 1.00 96.62 101 SER A N 1
ATOM 799 C CA . SER A 1 101 ? -9.271 8.063 18.207 1.00 96.62 101 SER A CA 1
ATOM 800 C C . SER A 1 101 ? -8.750 8.873 17.013 1.00 96.62 101 SER A C 1
ATOM 802 O O . SER A 1 101 ? -9.497 9.649 16.422 1.00 96.62 101 SER A O 1
ATOM 804 N N . LEU A 1 102 ? -7.496 8.642 16.608 1.00 97.50 102 LEU A N 1
ATOM 805 C CA . LEU A 1 102 ? -6.873 9.275 15.443 1.00 97.50 102 LEU A CA 1
ATOM 806 C C . LEU A 1 102 ? -7.070 8.481 14.144 1.00 97.50 102 LEU A C 1
ATOM 808 O O . LE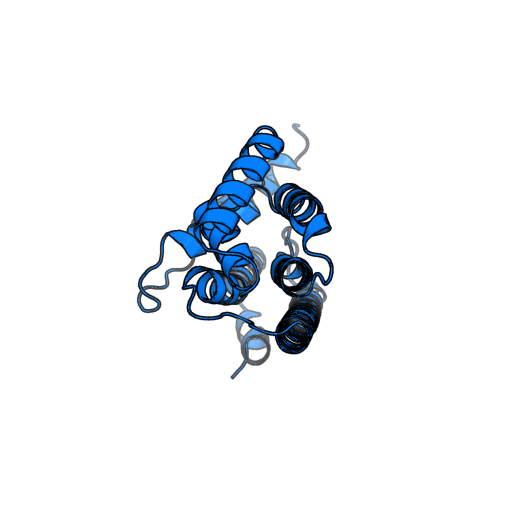U A 1 102 ? -6.644 8.935 13.082 1.00 97.50 102 LEU A O 1
ATOM 812 N N . LEU A 1 103 ? -7.714 7.311 14.195 1.00 97.06 103 LEU A N 1
ATOM 813 C CA . LEU A 1 103 ? -7.796 6.405 13.050 1.00 97.06 103 LEU A CA 1
ATOM 814 C C . LEU A 1 103 ? -8.550 7.024 11.868 1.00 97.06 103 LEU A C 1
ATOM 816 O O . LEU A 1 103 ? -8.068 6.948 10.743 1.00 97.06 103 LEU A O 1
ATOM 820 N N . THR A 1 104 ? -9.665 7.719 12.112 1.00 97.25 104 THR A N 1
ATOM 821 C CA . THR A 1 104 ? -10.412 8.423 11.054 1.00 97.25 104 THR A CA 1
ATOM 822 C C . THR A 1 104 ? -9.553 9.477 10.351 1.00 97.25 104 THR A C 1
ATOM 824 O O . THR A 1 104 ? -9.605 9.611 9.126 1.00 97.25 104 THR A O 1
ATOM 827 N N . LEU A 1 105 ? -8.721 10.210 11.101 1.00 97.12 105 LEU A N 1
ATOM 828 C CA . LEU A 1 105 ? -7.820 11.220 10.541 1.00 97.12 105 LEU A CA 1
ATOM 829 C C . LEU A 1 105 ? -6.737 10.577 9.665 1.00 97.12 105 LEU A C 1
ATOM 831 O O . LEU A 1 105 ? -6.502 11.027 8.539 1.00 97.12 105 LEU A O 1
ATOM 835 N N . GLU A 1 106 ? -6.103 9.517 10.164 1.00 98.19 106 GLU A N 1
ATOM 836 C CA . GLU A 1 106 ? -5.071 8.783 9.429 1.00 98.19 106 GLU A CA 1
ATOM 837 C C . GLU A 1 106 ? -5.641 8.187 8.136 1.00 98.19 106 GLU A C 1
ATOM 839 O O . GLU A 1 106 ? -5.072 8.343 7.060 1.00 98.19 106 GLU A O 1
ATOM 844 N N . VAL A 1 107 ? -6.832 7.593 8.206 1.00 97.50 107 VAL A N 1
ATOM 845 C CA . VAL A 1 107 ? -7.504 6.965 7.060 1.00 97.50 107 VAL A CA 1
ATOM 846 C C . VAL A 1 107 ? -7.989 8.001 6.045 1.00 97.50 107 VAL A C 1
ATOM 848 O O . VAL A 1 107 ? -7.957 7.753 4.837 1.00 97.50 107 VAL A O 1
ATOM 851 N N . THR A 1 108 ? -8.374 9.194 6.501 1.00 97.12 108 THR A N 1
ATOM 852 C CA . THR A 1 108 ? -8.646 10.329 5.609 1.00 97.12 108 THR A CA 1
ATOM 853 C C . THR A 1 108 ? -7.378 10.734 4.865 1.00 97.12 108 THR A C 1
ATOM 855 O O . THR A 1 108 ? -7.402 10.873 3.644 1.00 97.12 108 THR A O 1
ATOM 858 N N . THR A 1 109 ? -6.252 10.871 5.568 1.00 96.69 109 THR A N 1
ATOM 859 C CA . THR A 1 109 ? -4.954 11.195 4.954 1.00 96.69 109 THR A CA 1
ATOM 860 C C . THR A 1 109 ? -4.529 10.119 3.955 1.00 96.69 109 THR A C 1
ATOM 862 O O . THR A 1 109 ? -4.155 10.443 2.826 1.00 96.69 109 THR A O 1
ATOM 865 N N . PHE A 1 110 ? -4.681 8.845 4.322 1.00 97.88 110 PHE A N 1
ATOM 866 C CA . PHE A 1 110 ? -4.465 7.702 3.441 1.00 97.88 110 PHE A CA 1
ATOM 867 C C . PHE A 1 110 ? -5.318 7.811 2.169 1.00 97.88 110 PHE A C 1
ATOM 869 O O . PHE A 1 110 ? -4.786 7.739 1.066 1.00 97.88 110 PHE A O 1
ATOM 876 N N . SER A 1 111 ? -6.625 8.051 2.300 1.00 97.00 111 SER A N 1
ATOM 877 C CA . SER A 1 111 ? -7.556 8.085 1.159 1.00 97.00 111 SER A CA 1
ATOM 878 C C . SER A 1 111 ? -7.350 9.300 0.251 1.00 97.00 111 SER A C 1
ATOM 880 O O . SER A 1 111 ? -7.657 9.244 -0.936 1.00 97.00 111 SER A O 1
ATOM 882 N N . ARG A 1 112 ? -6.797 10.397 0.783 1.00 95.50 112 ARG A N 1
ATOM 883 C CA . ARG A 1 112 ? -6.351 11.545 -0.022 1.00 95.50 112 ARG A CA 1
ATOM 884 C C . ARG A 1 112 ? -5.067 11.251 -0.789 1.00 95.50 112 ARG A C 1
ATOM 886 O O . ARG A 1 112 ? -4.919 11.724 -1.909 1.00 95.50 112 ARG A O 1
ATOM 893 N N . LYS A 1 113 ? -4.139 10.504 -0.180 1.00 95.44 113 LYS A N 1
ATOM 894 C CA . LYS A 1 113 ? -2.867 10.109 -0.801 1.00 95.44 113 LYS A CA 1
ATOM 895 C C . LYS A 1 113 ? -3.062 9.028 -1.865 1.00 95.44 113 LYS A C 1
ATOM 897 O O . LYS A 1 113 ? -2.358 9.038 -2.869 1.00 95.44 113 LYS A O 1
ATOM 902 N N . TYR A 1 114 ? -4.017 8.128 -1.649 1.00 95.75 114 TYR A N 1
ATOM 903 C CA . TYR A 1 114 ? -4.376 7.063 -2.578 1.00 95.75 114 TYR A CA 1
ATOM 904 C C . TYR A 1 114 ? -5.840 7.209 -3.002 1.00 95.75 114 TYR A C 1
ATOM 906 O O . TYR A 1 114 ? -6.690 6.422 -2.568 1.00 95.75 114 TYR A O 1
ATOM 914 N N . PRO A 1 115 ? -6.157 8.226 -3.831 1.00 92.38 115 PRO A N 1
ATOM 915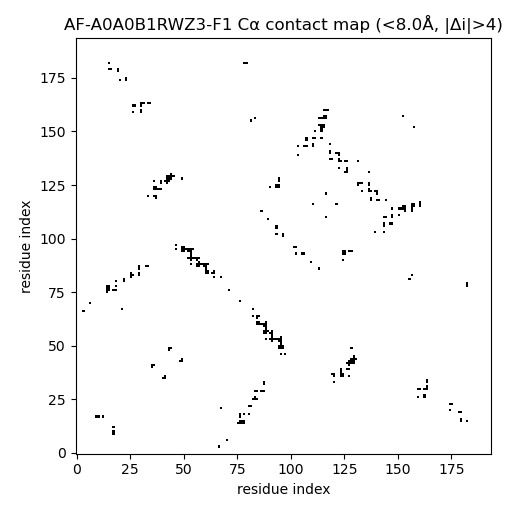 C CA . PRO A 1 115 ? -7.482 8.333 -4.420 1.00 92.38 115 PRO A CA 1
ATOM 916 C C . PRO A 1 115 ? -7.794 7.058 -5.215 1.00 92.38 115 PRO A C 1
ATOM 918 O O . PRO A 1 115 ? -6.899 6.292 -5.568 1.00 92.38 115 PRO A O 1
ATOM 921 N N . ASN A 1 116 ? -9.074 6.820 -5.498 1.00 90.75 116 ASN A N 1
ATOM 922 C CA . ASN A 1 116 ? -9.568 5.618 -6.184 1.00 90.75 116 ASN A CA 1
ATOM 923 C C . ASN A 1 116 ? -9.552 4.321 -5.356 1.00 90.75 116 ASN A C 1
ATOM 925 O O . ASN A 1 116 ? -9.980 3.296 -5.892 1.00 90.75 116 ASN A O 1
ATOM 929 N N . ILE A 1 117 ? -9.117 4.330 -4.087 1.00 95.12 117 ILE A N 1
ATOM 930 C CA . ILE A 1 117 ? -9.206 3.126 -3.250 1.00 95.12 117 ILE A CA 1
ATOM 931 C C . ILE A 1 117 ? -10.667 2.631 -3.158 1.00 95.12 117 ILE A C 1
ATOM 933 O O . ILE A 1 117 ? -11.563 3.422 -2.855 1.00 95.12 117 ILE A O 1
ATOM 937 N N . PRO A 1 118 ? -10.940 1.336 -3.411 1.00 94.75 118 PRO A N 1
ATOM 938 C CA . PRO A 1 118 ? -12.274 0.771 -3.247 1.00 94.75 118 PRO A CA 1
ATOM 939 C C . PRO A 1 118 ? -12.728 0.805 -1.787 1.00 94.75 118 PRO A C 1
ATOM 941 O O . PRO A 1 118 ? -11.957 0.468 -0.887 1.00 94.75 118 PRO A O 1
ATOM 944 N N . LEU A 1 119 ? -14.008 1.116 -1.565 1.00 95.56 119 LEU A N 1
ATOM 945 C CA . LEU A 1 119 ? -14.619 1.130 -0.232 1.00 95.56 119 LEU A CA 1
ATOM 946 C C . LEU A 1 119 ? -14.357 -0.175 0.536 1.00 95.56 119 LEU A C 1
ATOM 948 O O . LEU A 1 119 ? -13.951 -0.144 1.696 1.00 95.56 119 LEU A O 1
ATOM 952 N N . ASP A 1 120 ? -14.553 -1.319 -0.122 1.00 95.12 120 ASP A N 1
ATOM 953 C CA . ASP A 1 120 ? -14.388 -2.635 0.501 1.00 95.12 120 ASP A CA 1
ATOM 954 C C . ASP A 1 120 ? -12.941 -2.933 0.905 1.00 95.12 120 ASP A C 1
ATOM 956 O O . ASP A 1 120 ? -12.729 -3.546 1.957 1.00 95.12 120 ASP A O 1
ATOM 960 N N . LEU A 1 121 ? -11.968 -2.454 0.118 1.00 96.19 121 LEU A N 1
ATOM 961 C CA . LEU A 1 121 ? -10.541 -2.585 0.413 1.00 96.19 121 LEU A CA 1
ATOM 962 C C . LEU A 1 121 ? -10.146 -1.685 1.589 1.00 96.19 121 LEU A C 1
ATOM 964 O O . LEU A 1 121 ? -9.404 -2.112 2.473 1.00 96.19 121 LEU A O 1
ATOM 968 N N . LEU A 1 122 ? -10.672 -0.457 1.641 1.00 97.50 122 LEU A N 1
ATOM 969 C CA . LEU A 1 122 ? -10.435 0.454 2.760 1.00 97.50 122 LEU A CA 1
ATOM 970 C C . LEU A 1 122 ? -11.038 -0.089 4.066 1.00 97.50 122 LEU A C 1
ATOM 972 O O . LEU A 1 122 ? -10.381 -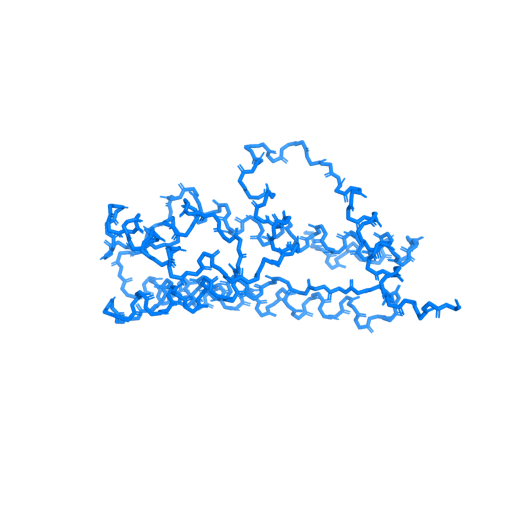0.087 5.108 1.00 97.50 122 LEU A O 1
ATOM 976 N N . ALA A 1 123 ? -12.255 -0.632 4.002 1.00 97.44 123 ALA A N 1
ATOM 977 C CA . ALA A 1 123 ? -12.880 -1.315 5.130 1.00 97.44 123 ALA A CA 1
ATOM 978 C C . ALA A 1 123 ? -12.102 -2.579 5.542 1.00 97.44 123 ALA A C 1
ATOM 980 O O . ALA A 1 123 ? -11.973 -2.860 6.732 1.00 97.44 123 ALA A O 1
ATOM 981 N N . ALA A 1 124 ? -11.550 -3.337 4.588 1.00 96.75 124 ALA A N 1
ATOM 982 C CA . ALA A 1 124 ? -10.711 -4.497 4.888 1.00 96.75 124 ALA A CA 1
ATOM 983 C C . ALA A 1 124 ? -9.410 -4.102 5.605 1.00 96.75 124 ALA A C 1
ATOM 985 O O . ALA A 1 124 ? -9.047 -4.746 6.588 1.00 96.75 124 ALA A O 1
ATOM 986 N N . LEU A 1 125 ? -8.754 -3.016 5.175 1.00 97.69 125 LEU A N 1
ATOM 987 C CA . LEU A 1 125 ? -7.570 -2.465 5.842 1.00 97.69 125 LEU A CA 1
ATOM 988 C C . LEU A 1 125 ? -7.861 -2.123 7.307 1.00 97.69 125 LEU A C 1
ATOM 990 O O . LEU A 1 125 ? -7.119 -2.538 8.195 1.00 97.69 125 LEU A O 1
ATOM 994 N N . LEU A 1 126 ? -8.963 -1.424 7.569 1.00 97.81 126 LEU A N 1
ATOM 995 C CA . LEU A 1 126 ? -9.404 -1.089 8.925 1.00 97.81 126 LEU A CA 1
ATOM 996 C C . LEU A 1 126 ? -9.684 -2.339 9.769 1.00 97.81 126 LEU A C 1
ATOM 998 O O . LEU A 1 126 ? -9.226 -2.434 10.906 1.00 97.81 126 LEU A O 1
ATOM 1002 N N . ALA A 1 127 ? -10.381 -3.317 9.187 1.00 96.50 127 ALA A N 1
ATOM 1003 C CA . ALA A 1 127 ? -10.759 -4.562 9.850 1.00 96.50 127 ALA A CA 1
ATOM 1004 C C . ALA A 1 127 ? -9.583 -5.522 10.110 1.00 96.50 127 ALA A C 1
ATOM 1006 O O . ALA A 1 127 ? -9.780 -6.553 10.750 1.00 96.50 127 ALA A O 1
ATOM 1007 N N . THR A 1 128 ? -8.364 -5.212 9.649 1.00 96.19 128 THR A N 1
ATOM 1008 C CA . THR A 1 128 ? -7.166 -5.968 10.060 1.00 96.19 128 THR A CA 1
ATOM 1009 C C . THR A 1 128 ? -6.790 -5.730 11.523 1.00 96.19 128 THR A C 1
ATOM 1011 O O . THR A 1 128 ? -5.987 -6.472 12.089 1.00 96.19 128 THR A O 1
ATOM 1014 N N . ARG A 1 129 ? -7.355 -4.699 12.158 1.00 95.88 129 ARG A N 1
ATOM 1015 C CA . ARG A 1 129 ? -7.187 -4.430 13.581 1.00 95.88 129 ARG A CA 1
ATOM 1016 C C . ARG A 1 129 ? -8.340 -5.058 14.351 1.00 95.88 129 ARG A C 1
ATOM 1018 O O . ARG A 1 129 ? -9.495 -4.749 14.080 1.00 95.88 129 ARG A O 1
ATOM 1025 N N . ASP A 1 130 ? -8.038 -5.883 15.346 1.00 93.88 130 ASP A N 1
ATOM 1026 C CA . ASP A 1 130 ? -9.085 -6.540 16.145 1.00 93.88 130 ASP A CA 1
ATOM 1027 C C . ASP A 1 130 ? -9.853 -5.552 17.045 1.00 93.88 130 ASP A C 1
ATOM 1029 O O . ASP A 1 130 ? -11.001 -5.784 17.414 1.00 93.88 130 ASP A O 1
ATOM 1033 N N . ASP A 1 131 ? -9.249 -4.393 17.342 1.00 94.94 131 ASP A N 1
ATOM 1034 C CA . ASP A 1 131 ? -9.898 -3.294 18.063 1.00 94.94 131 ASP A CA 1
ATOM 1035 C C . ASP A 1 131 ? -10.886 -2.482 17.200 1.00 94.94 131 ASP A C 1
ATOM 1037 O O . ASP A 1 131 ? -11.481 -1.526 17.704 1.00 94.94 131 ASP A O 1
ATOM 1041 N N . VAL A 1 132 ? -11.092 -2.860 15.931 1.00 96.56 132 VAL A N 1
ATOM 1042 C CA . VAL A 1 132 ? -12.061 -2.268 15.000 1.00 96.56 132 VAL A CA 1
ATOM 1043 C C . VAL A 1 132 ? -12.974 -3.364 14.454 1.00 96.56 132 VAL A C 1
ATOM 1045 O O . VAL A 1 132 ? -12.570 -4.231 13.680 1.00 96.56 132 VAL A O 1
ATOM 1048 N N . SER A 1 133 ? -14.256 -3.316 14.819 1.00 95.50 133 SER A N 1
ATOM 1049 C CA . SER A 1 133 ? -15.225 -4.293 14.307 1.00 95.50 133 SER A CA 1
ATOM 1050 C C . SER A 1 133 ? -15.460 -4.123 12.801 1.00 95.50 133 SER A C 1
ATOM 1052 O O . SER A 1 133 ? -15.329 -3.029 12.257 1.00 95.50 133 SER A O 1
ATOM 1054 N N . ARG A 1 134 ? -15.909 -5.177 12.106 1.00 94.62 134 ARG A N 1
ATOM 1055 C CA . ARG A 1 134 ? -16.244 -5.094 10.668 1.00 94.62 134 ARG A CA 1
ATOM 1056 C C . ARG A 1 134 ? -17.288 -4.017 10.346 1.00 94.62 134 ARG A C 1
ATOM 1058 O O . ARG A 1 134 ? -17.187 -3.365 9.311 1.00 94.62 134 ARG A O 1
ATOM 1065 N N . SER A 1 135 ? -18.283 -3.830 11.214 1.00 97.25 135 SER A N 1
ATOM 1066 C CA . SER A 1 135 ? -19.295 -2.778 11.057 1.00 97.25 135 SER A CA 1
ATOM 1067 C C . SER A 1 135 ? -18.708 -1.384 11.256 1.00 97.25 135 SER A C 1
ATOM 1069 O O . SER A 1 135 ? -19.018 -0.481 10.486 1.00 97.25 135 SER A O 1
ATOM 1071 N N . GLU A 1 136 ? -17.833 -1.219 12.250 1.00 97.69 136 GLU A N 1
ATOM 1072 C CA . GLU A 1 136 ? -17.135 0.043 12.510 1.00 97.69 136 GLU A CA 1
ATOM 1073 C C . GLU A 1 136 ? -16.190 0.401 11.357 1.00 97.69 136 GLU A C 1
ATOM 1075 O O . GLU A 1 136 ? -16.229 1.521 10.860 1.00 97.69 136 GLU A O 1
ATOM 1080 N N . ALA A 1 137 ? -15.420 -0.573 10.864 1.00 97.56 137 ALA A N 1
ATOM 1081 C CA . ALA A 1 137 ? -14.552 -0.422 9.703 1.00 97.56 137 ALA A CA 1
ATOM 1082 C C . ALA A 1 137 ? -15.327 0.036 8.461 1.00 97.56 137 ALA A C 1
ATOM 1084 O O . ALA A 1 137 ? -14.904 0.963 7.775 1.00 97.56 137 ALA A O 1
ATOM 1085 N N . LYS A 1 138 ? -16.481 -0.587 8.185 1.00 97.88 138 LYS A N 1
ATOM 1086 C CA . LYS A 1 138 ? -17.329 -0.209 7.051 1.00 97.88 138 LYS A CA 1
ATOM 1087 C C . LYS A 1 138 ? -17.885 1.207 7.204 1.00 97.88 138 LYS A C 1
ATOM 1089 O O . LYS A 1 138 ? -17.756 1.999 6.279 1.00 97.88 138 LYS A O 1
ATOM 1094 N N . SER A 1 139 ? -18.438 1.535 8.373 1.00 98.25 139 SER A N 1
ATOM 1095 C CA . SER A 1 139 ? -18.989 2.867 8.648 1.00 98.25 139 SER A CA 1
ATOM 1096 C C . SER A 1 139 ? -17.926 3.961 8.518 1.00 98.25 139 SER A C 1
ATOM 1098 O O . SER A 1 139 ? -18.179 4.989 7.899 1.00 98.25 139 SER A O 1
ATOM 1100 N N . MET A 1 140 ? -16.726 3.732 9.060 1.00 98.25 140 MET A N 1
ATOM 1101 C CA . MET A 1 140 ? -15.611 4.678 8.970 1.00 98.25 140 MET A CA 1
ATOM 1102 C C . MET A 1 140 ? -15.119 4.836 7.526 1.00 98.25 140 MET A C 1
ATOM 1104 O O . MET A 1 140 ? -14.832 5.948 7.092 1.00 98.25 140 MET A O 1
ATOM 1108 N N . ALA A 1 141 ? -15.042 3.744 6.759 1.00 98.00 141 ALA A N 1
ATOM 1109 C CA . ALA A 1 141 ? -14.668 3.806 5.350 1.00 98.00 141 ALA A CA 1
ATOM 1110 C C . ALA A 1 141 ? -15.693 4.605 4.522 1.00 98.00 141 ALA A C 1
ATOM 1112 O O . ALA A 1 141 ? -15.294 5.427 3.699 1.00 98.00 141 ALA A O 1
ATOM 1113 N N . GLU A 1 142 ? -16.995 4.412 4.756 1.00 97.88 142 GLU A N 1
ATOM 1114 C CA . GLU A 1 142 ? -18.070 5.168 4.092 1.00 97.88 142 GLU A CA 1
ATOM 1115 C C . GLU A 1 142 ? -18.001 6.665 4.428 1.00 97.88 142 GLU A C 1
ATOM 1117 O O . GLU A 1 142 ? -18.056 7.508 3.527 1.00 97.88 142 GLU A O 1
ATOM 1122 N N . GLU A 1 143 ? -17.808 6.997 5.707 1.00 97.00 143 GLU A N 1
ATOM 1123 C CA . GLU A 1 143 ? -17.630 8.372 6.180 1.00 97.00 143 GLU A CA 1
ATOM 1124 C C . GLU A 1 143 ? -16.434 9.043 5.492 1.00 97.00 143 GLU A C 1
ATOM 1126 O O . GLU A 1 143 ? -16.585 10.085 4.849 1.00 97.00 143 GLU A O 1
ATOM 1131 N N . VAL A 1 144 ? -15.255 8.415 5.540 1.00 96.56 144 VAL A N 1
ATOM 1132 C CA . VAL A 1 144 ? -14.042 8.945 4.904 1.00 96.56 144 VAL A CA 1
ATOM 1133 C C . VAL A 1 144 ? -14.231 9.107 3.399 1.00 96.56 144 VAL A C 1
ATOM 1135 O O . VAL A 1 144 ? -13.844 10.137 2.841 1.00 96.56 144 VAL A O 1
ATOM 1138 N N . MET A 1 145 ? -14.862 8.135 2.735 1.00 94.62 145 MET A N 1
ATOM 1139 C CA . MET A 1 145 ? -15.109 8.203 1.296 1.00 94.62 145 MET A CA 1
ATOM 1140 C C . MET A 1 145 ? -16.008 9.378 0.918 1.00 94.62 145 MET A C 1
ATOM 1142 O O . MET A 1 145 ? -15.732 10.048 -0.077 1.00 94.62 145 MET A O 1
ATOM 1146 N N . SER A 1 146 ? -17.004 9.706 1.746 1.00 93.94 146 SER A N 1
ATOM 1147 C CA . SER A 1 146 ? -17.839 10.896 1.545 1.00 93.94 146 SER A CA 1
ATOM 1148 C C . SER A 1 146 ? -17.037 12.204 1.627 1.00 93.94 146 SER A C 1
ATOM 1150 O O . SER A 1 146 ? -17.286 13.138 0.863 1.00 93.94 146 SER A O 1
ATOM 1152 N N . HIS A 1 147 ? -16.013 12.262 2.488 1.00 90.88 147 HIS A N 1
ATOM 1153 C CA . HIS A 1 147 ? -15.145 13.433 2.640 1.00 90.88 147 HIS A CA 1
ATOM 1154 C C . HIS A 1 147 ? -14.142 13.602 1.500 1.00 90.88 147 HIS A C 1
ATOM 1156 O O . HIS A 1 147 ? -13.702 14.724 1.232 1.00 90.88 147 HIS A O 1
ATOM 1162 N N . VAL A 1 148 ? -13.762 12.511 0.829 1.00 90.69 148 VAL A N 1
ATOM 1163 C CA . VAL A 1 148 ? -12.767 12.552 -0.249 1.00 90.69 148 VAL A CA 1
ATOM 1164 C C . VAL A 1 148 ? -13.356 12.368 -1.648 1.00 90.69 148 VAL A C 1
ATOM 1166 O O . VAL A 1 148 ? -12.608 12.430 -2.616 1.00 90.69 148 VAL A O 1
ATOM 1169 N N . GLN A 1 149 ? -14.678 12.242 -1.788 1.00 85.12 149 GLN A N 1
ATOM 1170 C CA . GLN A 1 149 ? -15.358 11.947 -3.060 1.00 85.12 149 GLN A CA 1
ATOM 1171 C C . GLN A 1 149 ? -15.055 12.920 -4.217 1.00 85.12 149 GLN A C 1
ATOM 1173 O O . GLN A 1 149 ? -15.169 12.542 -5.380 1.00 85.12 149 GLN A O 1
ATOM 1178 N N . PHE A 1 150 ? -14.662 14.162 -3.912 1.00 87.19 150 PHE A N 1
ATOM 1179 C CA . PHE A 1 150 ? -14.306 15.182 -4.907 1.00 87.19 150 PHE A CA 1
ATOM 1180 C C . PHE A 1 150 ? -12.794 15.336 -5.126 1.00 87.19 150 PHE A C 1
ATOM 1182 O O . PHE A 1 150 ? -12.374 16.250 -5.834 1.00 87.19 150 PHE A O 1
ATOM 1189 N N . HIS A 1 151 ? -11.962 14.488 -4.513 1.00 86.25 151 HIS A N 1
ATOM 1190 C CA . HIS A 1 151 ? -10.522 14.528 -4.761 1.00 86.25 151 HIS A CA 1
ATOM 1191 C C . HIS A 1 151 ? -10.219 14.066 -6.193 1.00 86.25 151 HIS A C 1
ATOM 1193 O O . HIS A 1 151 ? -10.890 13.159 -6.699 1.00 86.25 151 HIS A O 1
ATOM 1199 N N . PRO A 1 152 ? -9.220 14.674 -6.859 1.00 89.25 152 PRO A N 1
ATOM 1200 C CA . PRO A 1 152 ? -8.794 14.244 -8.181 1.00 89.25 152 PRO A CA 1
ATOM 1201 C C . PRO A 1 152 ? -8.453 12.754 -8.192 1.00 89.25 152 PRO A C 1
ATOM 1203 O O . PRO A 1 152 ? -7.758 12.257 -7.307 1.00 89.25 152 PRO A O 1
ATOM 1206 N N . LYS A 1 153 ? -8.950 12.053 -9.209 1.00 87.88 153 LYS A N 1
ATOM 1207 C CA . LYS A 1 153 ? -8.619 10.650 -9.444 1.00 87.88 153 LYS A CA 1
ATOM 1208 C C . LYS A 1 153 ? -7.210 10.521 -10.012 1.00 87.88 153 LYS A C 1
ATOM 1210 O O . LYS A 1 153 ? -6.793 11.342 -10.827 1.00 87.88 153 LYS A O 1
ATOM 1215 N N . ASP A 1 154 ? -6.533 9.445 -9.639 1.00 91.00 154 ASP A N 1
ATOM 1216 C CA . ASP A 1 154 ? -5.245 9.044 -10.187 1.00 91.00 154 ASP A CA 1
ATOM 1217 C C . ASP A 1 154 ? -5.429 7.809 -11.081 1.00 91.00 154 ASP A C 1
ATOM 1219 O O . ASP A 1 154 ? -5.956 6.776 -10.661 1.00 91.00 154 ASP A O 1
ATOM 1223 N N . GLN A 1 155 ? -5.011 7.925 -12.341 1.00 88.62 155 GLN A N 1
ATOM 1224 C CA . GLN A 1 155 ? -5.213 6.881 -13.346 1.00 88.62 155 GLN A CA 1
ATOM 1225 C C . GLN A 1 155 ? -4.294 5.664 -13.125 1.00 88.62 155 GLN A C 1
ATOM 1227 O O . GLN A 1 155 ? -4.665 4.543 -13.474 1.00 88.62 155 GLN A O 1
ATOM 1232 N N . VAL A 1 156 ? -3.106 5.862 -12.544 1.00 89.75 156 VAL A N 1
ATOM 1233 C CA . VAL A 1 156 ? -2.169 4.780 -12.197 1.00 89.75 156 VAL A CA 1
ATOM 1234 C C . VAL A 1 156 ? -2.750 3.970 -11.039 1.00 89.75 156 VAL A C 1
ATOM 1236 O O . VAL A 1 156 ? -2.797 2.740 -11.102 1.00 89.75 156 VAL A O 1
ATOM 1239 N N . LEU A 1 157 ? -3.264 4.651 -10.011 1.00 91.56 157 LEU A N 1
ATOM 1240 C CA . LEU A 1 157 ? -3.917 3.997 -8.876 1.00 91.56 157 LEU A CA 1
ATOM 1241 C C . LEU A 1 157 ? -5.229 3.313 -9.271 1.00 91.56 157 LEU A C 1
ATOM 1243 O O . LEU A 1 157 ? -5.506 2.215 -8.796 1.00 91.56 157 LEU A O 1
ATOM 1247 N N . GLU A 1 158 ? -6.011 3.899 -10.181 1.00 89.88 158 GLU A N 1
ATOM 1248 C CA . GLU A 1 158 ? -7.215 3.260 -10.724 1.00 89.88 158 GLU A CA 1
ATOM 1249 C C . GLU A 1 158 ? -6.905 1.890 -11.347 1.00 89.88 158 GLU A C 1
ATOM 1251 O O . GLU A 1 158 ? -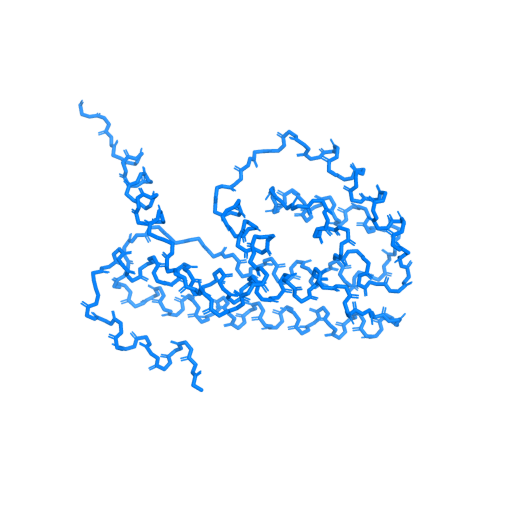7.598 0.909 -11.069 1.00 89.88 158 GLU A O 1
ATOM 1256 N N . GLN A 1 159 ? -5.823 1.785 -12.124 1.00 87.06 159 GLN A N 1
ATOM 1257 C CA . GLN A 1 159 ? -5.390 0.511 -12.702 1.00 87.06 159 GLN A CA 1
ATOM 1258 C C . GLN A 1 159 ? -4.865 -0.469 -11.652 1.00 87.06 159 GLN A C 1
ATOM 1260 O O . GLN A 1 159 ? -5.188 -1.661 -11.713 1.00 87.06 159 GLN A O 1
ATOM 1265 N N . LEU A 1 160 ? -4.088 0.020 -10.680 1.00 90.81 160 LEU A N 1
ATOM 1266 C CA . LEU A 1 160 ? -3.622 -0.795 -9.562 1.00 90.81 160 LEU A CA 1
ATOM 1267 C C . LEU A 1 160 ? -4.813 -1.426 -8.834 1.00 90.81 160 LEU A C 1
ATOM 1269 O O . LEU A 1 160 ? -4.864 -2.648 -8.690 1.00 90.81 160 LEU A O 1
ATOM 1273 N N . PHE A 1 161 ? -5.803 -0.630 -8.428 1.00 91.75 161 PHE A N 1
ATOM 1274 C CA . PHE A 1 161 ? -6.965 -1.132 -7.698 1.00 91.75 161 PHE A CA 1
ATOM 1275 C C . PHE A 1 161 ? -7.858 -2.035 -8.551 1.00 91.75 161 PHE A C 1
ATOM 1277 O O . PHE A 1 161 ? -8.336 -3.055 -8.052 1.00 91.75 161 PHE A O 1
ATOM 1284 N N . ALA A 1 162 ? -8.017 -1.756 -9.848 1.00 87.12 162 ALA A N 1
ATOM 1285 C CA . ALA A 1 162 ? -8.716 -2.662 -10.761 1.00 87.12 162 ALA A CA 1
ATOM 1286 C C . ALA A 1 162 ? -8.061 -4.058 -10.807 1.00 87.12 162 ALA A C 1
ATOM 1288 O O . ALA A 1 162 ? -8.757 -5.074 -10.877 1.00 87.12 162 ALA A O 1
ATOM 1289 N N . SER A 1 163 ? -6.727 -4.132 -10.704 1.00 79.88 163 SER A N 1
ATOM 1290 C CA . SER A 1 163 ? -5.991 -5.405 -10.659 1.00 79.88 163 SER A CA 1
ATOM 1291 C C . SER A 1 163 ? -6.200 -6.201 -9.360 1.00 79.88 163 SER A C 1
ATOM 1293 O O . SER A 1 163 ? -6.030 -7.425 -9.359 1.00 79.88 163 SER A O 1
ATOM 1295 N N . VAL A 1 164 ? -6.590 -5.518 -8.277 1.00 80.94 164 VAL A N 1
ATOM 1296 C CA . VAL A 1 164 ? -6.888 -6.102 -6.959 1.00 80.94 164 VAL A CA 1
ATOM 1297 C C . VAL A 1 164 ? -8.329 -6.610 -6.912 1.00 80.94 164 VAL A C 1
ATOM 1299 O O . VAL A 1 164 ? -8.546 -7.766 -6.570 1.00 80.94 164 VAL A O 1
ATOM 1302 N N . VAL A 1 165 ? -9.295 -5.784 -7.330 1.00 73.38 165 VAL A N 1
ATOM 1303 C CA . VAL A 1 165 ? -10.741 -6.076 -7.240 1.00 73.38 165 VAL A CA 1
ATOM 1304 C C . VAL A 1 165 ? -11.205 -7.112 -8.277 1.00 73.38 165 VAL A C 1
ATOM 1306 O O . VAL A 1 165 ? -12.146 -7.860 -8.031 1.00 73.38 165 VAL A O 1
ATOM 1309 N N . GLY A 1 166 ? -10.559 -7.182 -9.448 1.00 60.44 166 GLY A N 1
ATOM 1310 C CA . GLY A 1 166 ? -11.055 -7.952 -10.597 1.00 60.44 166 GLY A CA 1
ATOM 1311 C C . GLY A 1 166 ? -10.455 -9.346 -10.828 1.00 60.44 166 GLY A C 1
ATOM 1312 O O . GLY A 1 166 ? -10.816 -9.983 -11.816 1.00 60.44 166 GLY A O 1
ATOM 1313 N N . ARG A 1 167 ? -9.513 -9.840 -10.009 1.00 54.53 167 ARG A N 1
ATOM 1314 C CA . ARG A 1 167 ? -8.752 -11.071 -10.328 1.00 54.53 167 ARG A CA 1
ATOM 1315 C C . ARG A 1 167 ? -8.810 -12.112 -9.208 1.00 54.53 167 ARG A C 1
ATOM 1317 O O . ARG A 1 167 ? -7.879 -12.235 -8.419 1.00 54.53 167 ARG A O 1
ATOM 1324 N N . SER A 1 168 ? -9.895 -12.891 -9.222 1.00 44.84 168 SER A N 1
ATOM 1325 C CA . SER A 1 168 ? -10.103 -14.097 -8.401 1.00 44.84 168 SER A CA 1
ATOM 1326 C C . SER A 1 168 ? -9.113 -15.232 -8.705 1.00 44.84 168 SER A C 1
ATOM 1328 O O . SER A 1 168 ? -8.921 -16.090 -7.853 1.00 44.84 168 SER A O 1
ATOM 1330 N N . ASP A 1 169 ? -8.455 -15.243 -9.869 1.00 48.09 169 ASP A N 1
ATOM 1331 C CA . ASP A 1 169 ? -7.564 -16.339 -10.262 1.00 48.09 169 ASP A CA 1
ATOM 1332 C C . ASP A 1 169 ? -6.159 -15.839 -10.606 1.00 48.09 169 ASP A C 1
ATOM 1334 O O . ASP A 1 169 ? -5.933 -15.132 -11.592 1.00 48.09 169 ASP A O 1
ATOM 1338 N N . SER A 1 170 ? -5.179 -16.266 -9.810 1.00 51.50 170 SER A N 1
ATOM 1339 C CA . SER A 1 170 ? -3.747 -16.051 -10.053 1.00 51.50 170 SER A CA 1
ATOM 1340 C C . SER A 1 170 ? -3.224 -16.771 -11.310 1.00 51.50 170 SER A C 1
ATOM 1342 O O . SER A 1 170 ? -2.103 -16.501 -11.747 1.00 51.50 170 SER A O 1
ATOM 1344 N N . SER A 1 171 ? -4.024 -17.663 -11.910 1.00 47.62 171 SER A N 1
ATOM 1345 C CA . SER A 1 171 ? -3.629 -18.573 -12.992 1.00 47.62 171 SER A CA 1
ATOM 1346 C C . SER A 1 171 ? -3.739 -17.993 -14.410 1.00 47.62 171 SER A C 1
ATOM 1348 O O . SER A 1 171 ? -3.166 -18.569 -15.331 1.00 47.62 171 SER A O 1
ATOM 1350 N N . SER A 1 172 ? -4.416 -16.854 -14.616 1.00 47.88 172 SER A N 1
ATOM 1351 C CA . SER A 1 172 ? -4.666 -16.280 -15.956 1.00 47.88 172 SER A CA 1
ATOM 1352 C C . SER A 1 172 ? -4.039 -14.896 -16.172 1.00 47.88 172 SER A C 1
ATOM 1354 O O . SER A 1 172 ? -4.637 -13.998 -16.768 1.00 47.88 172 SER A O 1
ATOM 1356 N N . TRP A 1 173 ? -2.808 -14.687 -15.693 1.00 50.69 173 TRP A N 1
ATOM 1357 C CA . TRP A 1 173 ? -2.120 -13.416 -15.933 1.00 50.69 173 TRP A CA 1
ATOM 1358 C C . TRP A 1 173 ? -1.906 -13.178 -17.437 1.00 50.69 173 TRP A C 1
ATOM 1360 O O . TRP A 1 173 ? -1.309 -13.997 -18.136 1.00 50.69 173 TRP A O 1
ATOM 1370 N N . LYS A 1 174 ? -2.380 -12.023 -17.914 1.00 54.41 174 LYS A N 1
ATOM 1371 C CA . LYS A 1 174 ? -2.033 -11.436 -19.210 1.00 54.41 174 LYS A CA 1
ATOM 1372 C C . LYS A 1 174 ? -1.452 -10.039 -18.958 1.00 54.41 174 LYS A C 1
ATOM 1374 O O . LYS A 1 174 ? -2.046 -9.308 -18.154 1.00 54.41 174 LYS A O 1
ATOM 1379 N N . PRO A 1 175 ? -0.340 -9.666 -19.618 1.00 54.34 175 PRO A N 1
ATOM 1380 C CA . PRO A 1 175 ? 0.235 -8.332 -19.493 1.00 54.34 175 PRO A CA 1
ATOM 1381 C C . PRO A 1 175 ? -0.782 -7.285 -19.952 1.00 54.34 175 PRO A C 1
ATOM 1383 O O . PRO A 1 175 ? -1.443 -7.465 -20.980 1.00 54.34 175 PRO A O 1
ATOM 1386 N N . ASN A 1 176 ? -0.93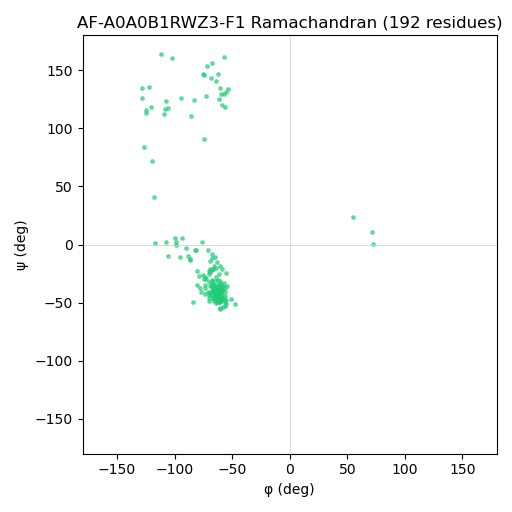0 -6.203 -19.184 1.00 58.00 176 ASN A N 1
ATOM 1387 C CA . ASN A 1 176 ? -1.838 -5.119 -19.542 1.00 58.00 176 ASN A CA 1
ATOM 1388 C C . ASN A 1 176 ? -1.250 -4.281 -20.692 1.00 58.00 176 ASN A C 1
ATOM 1390 O O . ASN A 1 176 ? -0.525 -3.312 -20.473 1.00 58.00 176 ASN A O 1
ATOM 1394 N N . LEU A 1 177 ? -1.567 -4.662 -21.932 1.00 55.19 177 LEU A N 1
ATOM 1395 C CA . LEU A 1 177 ? -1.139 -3.953 -23.144 1.00 55.19 177 LEU A CA 1
ATOM 1396 C C . LEU A 1 177 ? -1.754 -2.548 -23.271 1.00 55.19 177 LEU A C 1
ATOM 1398 O O . LEU A 1 177 ? -1.179 -1.709 -23.964 1.00 55.19 177 LEU A O 1
ATOM 1402 N N . ASP A 1 178 ? -2.847 -2.236 -22.563 1.00 57.50 178 ASP A N 1
ATOM 1403 C CA . ASP A 1 178 ? -3.387 -0.869 -22.530 1.00 57.50 178 ASP A CA 1
ATOM 1404 C C . ASP A 1 178 ? -2.436 0.108 -21.827 1.00 57.50 178 ASP A C 1
ATOM 1406 O O . ASP A 1 178 ? -2.453 1.307 -22.110 1.00 57.50 178 ASP A O 1
ATOM 1410 N N . MET A 1 179 ? -1.522 -0.396 -20.990 1.00 55.44 179 MET A N 1
ATOM 1411 C CA . MET A 1 179 ? -0.476 0.417 -20.371 1.00 55.44 179 MET A CA 1
ATOM 1412 C C . MET A 1 179 ? 0.544 0.931 -21.404 1.00 55.44 179 MET A C 1
ATOM 1414 O O . MET A 1 179 ? 1.032 2.050 -21.271 1.00 55.44 179 MET A O 1
ATOM 1418 N N . MET A 1 180 ? 0.793 0.194 -22.498 1.00 55.06 180 MET A N 1
ATOM 1419 C CA . MET A 1 180 ? 1.596 0.697 -23.628 1.00 55.06 180 MET A CA 1
ATOM 1420 C C . MET A 1 180 ? 0.881 1.836 -24.368 1.00 55.06 180 MET A C 1
ATOM 1422 O O . MET A 1 180 ? 1.515 2.829 -24.730 1.00 55.06 180 MET A O 1
ATOM 1426 N N . ASN A 1 181 ? -0.440 1.734 -24.546 1.00 53.31 181 ASN A N 1
ATOM 1427 C CA . ASN A 1 181 ? -1.245 2.803 -25.141 1.00 53.31 181 ASN A CA 1
ATOM 1428 C C . ASN A 1 181 ? -1.281 4.045 -24.234 1.00 53.31 181 ASN A C 1
ATOM 1430 O O . ASN A 1 181 ? -1.230 5.169 -24.729 1.00 53.31 181 ASN A O 1
ATOM 1434 N N . MET A 1 182 ? -1.287 3.864 -22.913 1.00 56.00 182 MET A N 1
ATOM 1435 C CA . MET A 1 182 ? -1.289 4.952 -21.935 1.00 56.00 182 MET A CA 1
ATOM 1436 C C . MET A 1 182 ? 0.063 5.662 -21.818 1.00 56.00 182 MET A C 1
ATOM 1438 O O . MET A 1 182 ? 0.085 6.889 -21.836 1.00 56.00 182 MET A O 1
ATOM 1442 N N . LEU A 1 183 ? 1.184 4.931 -21.793 1.00 53.59 183 LEU A N 1
ATOM 1443 C CA . LEU A 1 183 ? 2.521 5.530 -21.911 1.00 53.59 183 LEU A CA 1
ATOM 1444 C C . LEU A 1 183 ? 2.621 6.351 -23.203 1.00 53.59 183 LEU A C 1
ATOM 1446 O O . LEU A 1 183 ? 3.091 7.485 -23.187 1.00 53.59 183 LEU A O 1
ATOM 1450 N N . SER A 1 184 ? 2.068 5.838 -24.308 1.00 54.75 184 SER A N 1
ATOM 1451 C CA . SER A 1 184 ? 1.997 6.597 -25.560 1.00 54.75 184 SER A CA 1
ATOM 1452 C C . SER A 1 184 ? 1.104 7.847 -25.470 1.00 54.75 184 SER A C 1
ATOM 1454 O O . SER A 1 184 ? 1.387 8.841 -26.133 1.00 54.75 184 SER A O 1
ATOM 1456 N N . ALA A 1 185 ? 0.050 7.833 -24.645 1.00 54.50 185 ALA A N 1
ATOM 1457 C CA . ALA A 1 185 ? -0.856 8.963 -24.436 1.00 54.50 185 ALA A CA 1
ATOM 1458 C C . ALA A 1 185 ? -0.267 10.035 -23.502 1.00 54.50 185 ALA A C 1
ATOM 1460 O O . ALA A 1 185 ? -0.437 11.223 -23.776 1.00 54.50 185 ALA A O 1
ATOM 1461 N N . PHE A 1 186 ? 0.467 9.640 -22.455 1.00 50.97 186 PHE A N 1
ATOM 1462 C CA . PHE A 1 186 ? 1.281 10.554 -21.644 1.00 50.97 186 PHE A CA 1
ATOM 1463 C C . PHE A 1 186 ? 2.331 11.254 -22.510 1.00 50.97 186 PHE A C 1
ATOM 1465 O O . PHE A 1 186 ? 2.390 12.478 -22.514 1.00 50.97 186 PHE A O 1
ATOM 1472 N N . MET A 1 187 ? 3.053 10.507 -23.355 1.00 53.34 187 MET A N 1
ATOM 1473 C CA . MET A 1 187 ? 4.035 11.090 -24.280 1.00 53.34 187 MET A CA 1
ATOM 1474 C C . MET A 1 187 ? 3.431 12.065 -25.307 1.00 53.34 187 MET A C 1
ATOM 1476 O O . MET A 1 187 ? 4.135 12.943 -25.795 1.00 53.34 187 MET A O 1
ATOM 1480 N N . ARG A 1 188 ? 2.137 11.945 -25.643 1.00 51.50 188 ARG A N 1
ATOM 1481 C CA . ARG A 1 188 ? 1.442 12.899 -26.530 1.00 51.50 188 ARG A CA 1
ATOM 1482 C C . ARG A 1 188 ? 0.994 14.179 -25.824 1.00 51.50 188 ARG A C 1
ATOM 1484 O O . ARG A 1 188 ? 0.766 15.169 -26.509 1.00 51.50 188 ARG A O 1
ATOM 1491 N N . ARG A 1 189 ? 0.825 14.171 -24.496 1.00 52.56 189 ARG A N 1
ATOM 1492 C CA . ARG A 1 189 ? 0.400 15.358 -23.730 1.00 52.56 189 ARG A CA 1
ATOM 1493 C C . ARG A 1 189 ? 1.539 16.349 -23.479 1.00 52.56 189 ARG A C 1
ATOM 1495 O O . ARG A 1 189 ? 1.259 17.538 -23.400 1.00 52.56 189 ARG A O 1
ATOM 1502 N N . ASP A 1 190 ? 2.783 15.876 -23.433 1.00 46.66 190 ASP A N 1
ATOM 1503 C CA . ASP A 1 190 ? 3.975 16.704 -23.183 1.00 46.66 190 ASP A CA 1
ATOM 1504 C C . ASP A 1 190 ? 4.672 17.210 -24.462 1.00 46.66 190 ASP A C 1
ATOM 1506 O O . ASP A 1 190 ? 5.723 17.848 -24.393 1.00 46.66 190 ASP A O 1
ATOM 1510 N N . GLN A 1 191 ? 4.101 16.965 -25.648 1.00 40.03 191 GLN A N 1
ATOM 1511 C CA . GLN A 1 191 ? 4.577 17.602 -26.877 1.00 40.03 191 GLN A CA 1
ATOM 1512 C C . GLN A 1 191 ? 3.951 18.999 -27.015 1.00 40.03 191 GLN A C 1
ATOM 1514 O O . GLN A 1 191 ? 2.721 19.103 -27.015 1.00 40.03 191 GLN A O 1
ATOM 1519 N N . PRO A 1 192 ? 4.747 20.079 -27.162 1.00 41.53 192 PRO A N 1
ATOM 1520 C CA . PRO A 1 192 ? 4.189 21.387 -27.469 1.00 41.53 192 PRO A CA 1
ATOM 1521 C C . PRO A 1 192 ? 3.426 21.300 -28.794 1.00 41.53 192 PRO A C 1
ATOM 1523 O O . PRO A 1 192 ? 3.940 20.771 -29.782 1.00 41.53 192 PRO A O 1
ATOM 1526 N N . GLN A 1 193 ? 2.183 21.791 -28.797 1.00 48.00 193 GLN A N 1
ATOM 1527 C CA . GLN A 1 193 ? 1.419 21.955 -30.031 1.00 48.00 193 GLN A CA 1
ATOM 1528 C C . GLN A 1 193 ? 2.216 22.893 -30.942 1.00 48.00 193 GLN A C 1
ATOM 1530 O O . GLN A 1 193 ? 2.562 24.003 -30.532 1.00 48.00 193 GLN A O 1
ATOM 1535 N N . SER A 1 194 ? 2.581 22.386 -32.120 1.00 43.91 194 SER A N 1
ATOM 1536 C CA . SER A 1 194 ? 3.265 23.151 -33.167 1.00 43.91 194 SER A CA 1
ATOM 1537 C C . SER A 1 194 ? 2.282 24.021 -33.932 1.00 43.91 194 SER A C 1
ATOM 1539 O O . SER A 1 194 ? 1.105 23.609 -34.053 1.00 43.91 194 SER A O 1
#

Organism: Oesophagostomum dentatum (NCBI:txid61180)

Sequence (194 aa):
MTVQDYYVDHRHLRPATRCALLMDLQFRIVGEYLKAIDSRRLTFATYEERSAAGSRLKADSMRLEALFQQLLDTGDISEPFSLVTSIISSCGDVISLRDKSLLTLEVTTFSRKYPNIPLDLLAALLATRDDVSRSEAKSMAEEVMSHVQFHPKDQVLEQLFASVVGRSDSSSWKPNLDMMNMLSAFMRRDQPQS